Protein AF-A0A0T6ANP6-F1 (afdb_monomer_lite)

Structure (mmCIF, N/CA/C/O backbone):
data_AF-A0A0T6ANP6-F1
#
_entry.id   AF-A0A0T6ANP6-F1
#
loop_
_atom_site.group_PDB
_atom_site.id
_atom_site.type_symbol
_atom_site.label_atom_id
_atom_site.label_alt_id
_atom_site.label_comp_id
_atom_site.label_asym_id
_atom_site.label_entity_id
_atom_site.label_seq_id
_atom_site.pdbx_PDB_ins_code
_atom_site.Cartn_x
_atom_site.Cartn_y
_atom_site.Cartn_z
_atom_site.occupancy
_atom_site.B_iso_or_equiv
_atom_site.auth_seq_id
_atom_site.auth_comp_id
_atom_site.auth_asym_id
_atom_site.auth_atom_id
_atom_site.pdbx_PDB_model_num
ATOM 1 N N . MET A 1 1 ? -26.547 -42.041 -16.581 1.00 29.56 1 MET A N 1
ATOM 2 C CA . MET A 1 1 ? -25.703 -41.992 -17.795 1.00 29.56 1 MET A CA 1
ATOM 3 C C . MET A 1 1 ? -25.821 -40.571 -18.333 1.00 29.56 1 MET A C 1
ATOM 5 O O . MET A 1 1 ? -26.946 -40.155 -18.553 1.00 29.56 1 MET A O 1
ATOM 9 N N . ALA A 1 2 ? -24.794 -39.738 -18.109 1.00 34.09 2 ALA A N 1
ATOM 10 C CA . ALA A 1 2 ? -23.812 -39.295 -19.125 1.00 34.09 2 ALA A CA 1
ATOM 11 C C . ALA A 1 2 ? -24.443 -38.249 -20.078 1.00 34.09 2 ALA A C 1
ATOM 13 O O . ALA A 1 2 ? -25.467 -38.549 -20.668 1.00 34.09 2 ALA A O 1
ATOM 14 N N . ASN A 1 3 ? -23.974 -37.015 -20.286 1.00 30.14 3 ASN A N 1
ATOM 15 C CA . ASN A 1 3 ? -22.682 -36.353 -20.096 1.00 30.14 3 ASN A CA 1
ATOM 16 C C . ASN A 1 3 ? -22.917 -34.831 -20.027 1.00 30.14 3 ASN A C 1
ATOM 18 O O . ASN A 1 3 ? -23.599 -34.306 -20.899 1.00 30.14 3 ASN A O 1
ATOM 22 N N . LEU A 1 4 ? -22.287 -34.124 -19.089 1.00 29.38 4 LEU A N 1
ATOM 23 C CA . LEU A 1 4 ? -21.981 -32.691 -19.206 1.00 29.38 4 LEU A CA 1
ATOM 24 C C . LEU A 1 4 ? -20.638 -32.485 -18.514 1.00 29.38 4 LEU A C 1
ATOM 26 O O . LEU A 1 4 ? -20.569 -32.146 -17.339 1.00 29.38 4 LEU A O 1
ATOM 30 N N . ASN A 1 5 ? -19.568 -32.818 -19.227 1.00 31.27 5 ASN A N 1
ATOM 31 C CA . ASN A 1 5 ? -18.219 -32.562 -18.764 1.00 31.27 5 ASN A CA 1
ATOM 32 C C . ASN A 1 5 ? -17.390 -32.037 -19.936 1.00 31.27 5 ASN A C 1
ATOM 34 O O . ASN A 1 5 ? -17.259 -32.716 -20.952 1.00 31.27 5 ASN A O 1
ATOM 38 N N . ILE A 1 6 ? -16.783 -30.872 -19.686 1.00 37.75 6 ILE A N 1
ATOM 39 C CA . ILE A 1 6 ? -15.563 -30.347 -20.309 1.00 37.75 6 ILE A CA 1
ATOM 40 C C . ILE A 1 6 ? -15.771 -29.559 -21.616 1.00 37.75 6 ILE A C 1
ATOM 42 O O . ILE A 1 6 ? -15.473 -30.027 -22.708 1.00 37.75 6 ILE A O 1
ATOM 46 N N . GLU A 1 7 ? -16.168 -28.291 -21.467 1.00 31.27 7 GLU A N 1
ATOM 47 C CA . GLU A 1 7 ? -15.953 -27.234 -22.474 1.00 31.27 7 GLU A CA 1
ATOM 48 C C . GLU A 1 7 ? -15.557 -25.895 -21.811 1.00 31.27 7 GLU A C 1
ATOM 50 O O . GLU A 1 7 ? -15.944 -24.821 -22.241 1.00 31.27 7 GLU A O 1
ATOM 55 N N . ILE A 1 8 ? -14.802 -25.932 -20.705 1.00 31.05 8 ILE A N 1
ATOM 56 C CA . ILE A 1 8 ? -14.223 -24.732 -20.060 1.00 31.05 8 ILE A CA 1
ATOM 57 C C . ILE A 1 8 ? -12.834 -25.089 -19.500 1.00 31.05 8 ILE A C 1
ATOM 59 O O . ILE A 1 8 ? -12.548 -24.937 -18.321 1.00 31.05 8 ILE A O 1
ATOM 63 N N . GLN A 1 9 ? -11.969 -25.683 -20.324 1.00 31.14 9 GLN A N 1
ATOM 64 C CA . GLN A 1 9 ? -10.546 -25.877 -19.983 1.00 31.14 9 GLN A CA 1
ATOM 65 C C . GLN A 1 9 ? -9.595 -25.718 -21.184 1.00 31.14 9 GLN A C 1
ATOM 67 O O . GLN A 1 9 ? -8.403 -25.988 -21.066 1.00 31.14 9 GLN A O 1
ATOM 72 N N . ILE A 1 10 ? -10.085 -25.240 -22.337 1.00 32.06 10 ILE A N 1
ATOM 73 C CA . ILE A 1 10 ? -9.265 -25.086 -23.555 1.00 32.06 10 ILE A CA 1
ATOM 74 C C . ILE A 1 10 ? -8.997 -23.607 -23.900 1.00 32.06 10 ILE A C 1
ATOM 76 O O . ILE A 1 10 ? -8.039 -23.310 -24.601 1.00 32.06 10 ILE A O 1
ATOM 80 N N . SER A 1 11 ? -9.723 -22.646 -23.325 1.00 30.72 11 SER A N 1
ATOM 81 C CA . SER A 1 11 ? -9.581 -21.217 -23.659 1.00 30.72 11 SER A CA 1
ATOM 82 C C . SER A 1 11 ? -8.476 -20.473 -22.885 1.00 30.72 11 SER A C 1
ATOM 84 O O . SER A 1 11 ? -7.880 -19.550 -23.432 1.00 30.72 11 SER A O 1
ATOM 86 N N . ALA A 1 12 ? -8.119 -20.892 -21.664 1.00 28.70 12 ALA A N 1
ATOM 87 C CA . ALA A 1 12 ? -7.067 -20.225 -20.875 1.00 28.70 12 ALA A CA 1
ATOM 88 C C . ALA A 1 12 ? -5.634 -20.609 -21.314 1.00 28.70 12 ALA A C 1
ATOM 90 O O . ALA A 1 12 ? -4.719 -19.789 -21.278 1.00 28.70 12 ALA A O 1
ATOM 91 N N . ARG A 1 13 ? -5.432 -21.847 -21.793 1.00 31.45 13 ARG A N 1
ATOM 92 C CA . ARG A 1 13 ? -4.129 -22.325 -22.302 1.00 31.45 13 ARG A CA 1
ATOM 93 C C . ARG A 1 13 ? -3.806 -21.766 -23.693 1.00 31.45 13 ARG A C 1
ATOM 95 O O . ARG A 1 13 ? -2.640 -21.541 -24.020 1.00 31.45 13 ARG A O 1
ATOM 102 N N . ASP A 1 14 ? -4.834 -21.521 -24.501 1.00 34.97 14 ASP A N 1
ATOM 103 C CA . ASP A 1 14 ? -4.684 -21.031 -25.873 1.00 34.97 14 ASP A CA 1
ATOM 104 C C . ASP A 1 14 ? -4.436 -19.510 -25.919 1.00 34.97 14 ASP A C 1
ATOM 106 O O . ASP A 1 14 ? -3.599 -19.034 -26.683 1.00 34.97 14 ASP A O 1
ATOM 110 N N . GLN A 1 15 ? -5.044 -18.740 -25.008 1.00 37.31 15 GLN A N 1
ATOM 111 C CA . GLN A 1 15 ? -4.786 -17.299 -24.879 1.00 37.31 15 GLN A CA 1
ATOM 112 C C . GLN A 1 15 ? -3.383 -17.004 -24.331 1.00 37.31 15 GLN A C 1
ATOM 114 O O . GLN A 1 15 ? -2.683 -16.161 -24.887 1.00 37.31 15 GLN A O 1
ATOM 119 N N . ALA A 1 16 ? -2.912 -17.759 -23.333 1.00 33.25 16 ALA A N 1
ATOM 120 C CA . ALA A 1 16 ? -1.541 -17.634 -22.837 1.00 33.25 16 ALA A CA 1
ATOM 121 C C . ALA A 1 16 ? -0.499 -18.019 -23.902 1.00 33.25 16 ALA A C 1
ATOM 123 O O . ALA A 1 16 ? 0.524 -17.357 -24.024 1.00 33.25 16 ALA A O 1
ATOM 124 N N . SER A 1 17 ? -0.755 -19.051 -24.716 1.00 33.19 17 SER A N 1
ATOM 125 C CA . SER A 1 17 ? 0.174 -19.480 -25.775 1.00 33.19 17 SER A CA 1
ATOM 126 C C . SER A 1 17 ? 0.152 -18.579 -27.019 1.00 33.19 17 SER A C 1
ATOM 128 O O . SER A 1 17 ? 1.189 -18.401 -27.657 1.00 33.19 17 SER A O 1
ATOM 130 N N . SER A 1 18 ? -0.988 -17.960 -27.335 1.00 36.41 18 SER A N 1
ATOM 131 C CA . SER A 1 18 ? -1.127 -16.879 -28.322 1.00 36.41 18 SER A CA 1
ATOM 132 C C . SER A 1 18 ? -0.343 -15.632 -27.901 1.00 36.41 18 SER A C 1
ATOM 134 O O . SER A 1 18 ? 0.463 -15.111 -28.674 1.00 36.41 18 SER A O 1
ATOM 136 N N . VAL A 1 19 ? -0.494 -15.221 -26.640 1.00 37.84 19 VAL A N 1
ATOM 137 C CA . VAL A 1 19 ? 0.250 -14.109 -26.037 1.00 37.84 19 VAL A CA 1
ATOM 138 C C . VAL A 1 19 ? 1.744 -14.439 -25.957 1.00 37.84 19 VAL A C 1
ATOM 140 O O . VAL A 1 19 ? 2.552 -13.633 -26.397 1.00 37.84 19 VAL A O 1
ATOM 143 N N . LEU A 1 20 ? 2.133 -15.652 -25.549 1.00 36.03 20 LEU A N 1
ATOM 144 C CA . LEU A 1 20 ? 3.526 -16.125 -25.558 1.00 36.03 20 LEU A CA 1
ATOM 145 C C . LEU A 1 20 ? 4.131 -16.189 -26.969 1.00 36.03 20 LEU A C 1
ATOM 147 O O . LEU A 1 20 ? 5.290 -15.826 -27.134 1.00 36.03 20 LEU A O 1
ATOM 151 N N . LYS A 1 21 ? 3.381 -16.602 -28.002 1.00 41.69 21 LYS A N 1
ATOM 152 C CA . LYS A 1 21 ? 3.845 -16.574 -29.405 1.00 41.69 21 LYS A CA 1
ATOM 153 C C . LYS A 1 21 ? 3.973 -15.146 -29.938 1.00 41.69 21 LYS A C 1
ATOM 155 O O . LYS A 1 21 ? 4.931 -14.852 -30.650 1.00 41.69 21 LYS A O 1
ATOM 160 N N . GLY A 1 22 ? 3.052 -14.254 -29.569 1.00 44.66 22 GLY A N 1
ATOM 161 C CA . GLY A 1 22 ? 3.135 -12.823 -29.868 1.00 44.66 22 GLY A CA 1
ATOM 162 C C . GLY A 1 22 ? 4.319 -12.151 -29.167 1.00 44.66 22 GLY A C 1
ATOM 163 O O . GLY A 1 22 ? 5.025 -11.350 -29.777 1.00 44.66 22 GLY A O 1
ATOM 164 N N . ILE A 1 23 ? 4.600 -12.549 -27.927 1.00 38.84 23 ILE A N 1
ATOM 165 C CA . ILE A 1 23 ? 5.756 -12.135 -27.127 1.00 38.84 23 ILE A CA 1
ATOM 166 C C . ILE A 1 23 ? 7.051 -12.702 -27.715 1.00 38.84 23 ILE A C 1
ATOM 168 O O . ILE A 1 23 ? 8.003 -11.954 -27.874 1.00 38.84 23 ILE A O 1
ATOM 172 N N . GLN A 1 24 ? 7.098 -13.971 -28.127 1.00 35.94 24 GLN A N 1
ATOM 173 C CA . GLN A 1 24 ? 8.265 -14.583 -28.774 1.00 35.94 24 GLN A CA 1
ATOM 174 C C . GLN A 1 24 ? 8.567 -13.935 -30.135 1.00 35.94 24 GLN A C 1
ATOM 176 O O . GLN A 1 24 ? 9.729 -13.691 -30.459 1.00 35.94 24 GLN A O 1
ATOM 181 N N . GLY A 1 25 ? 7.530 -13.589 -30.906 1.00 44.47 25 GLY A N 1
ATOM 182 C CA . GLY A 1 25 ? 7.659 -12.796 -32.130 1.00 44.47 25 GLY A CA 1
ATOM 183 C C . GLY A 1 25 ? 8.141 -11.367 -31.859 1.00 44.47 25 GLY A C 1
ATOM 184 O O . GLY A 1 25 ? 9.017 -10.870 -32.564 1.00 44.47 25 GLY A O 1
ATOM 185 N N . SER A 1 26 ? 7.643 -10.736 -30.792 1.00 44.28 26 SER A N 1
ATOM 186 C CA . SER A 1 26 ? 8.054 -9.391 -30.363 1.00 44.28 26 SER A CA 1
ATOM 187 C C . SER A 1 26 ? 9.469 -9.367 -29.771 1.00 44.28 26 SER A C 1
ATOM 189 O O . SER A 1 26 ? 10.210 -8.425 -30.014 1.00 44.28 26 SER A O 1
ATOM 191 N N . LEU A 1 27 ? 9.904 -10.422 -29.078 1.00 39.44 27 LEU A N 1
ATOM 192 C CA . LEU A 1 27 ? 11.267 -10.616 -28.568 1.00 39.44 27 LEU A CA 1
ATOM 193 C C . LEU A 1 27 ? 12.256 -10.933 -29.685 1.00 39.44 27 LEU A C 1
ATOM 195 O O . LEU A 1 27 ? 13.374 -10.431 -29.669 1.00 39.44 27 LEU A O 1
ATOM 199 N N . GLY A 1 28 ? 11.844 -11.713 -30.688 1.00 43.38 28 GLY A N 1
ATOM 200 C CA . GLY A 1 28 ? 12.611 -11.892 -31.920 1.00 43.38 28 GLY A CA 1
ATOM 201 C C . GLY A 1 28 ? 12.791 -10.568 -32.668 1.00 43.38 28 GLY A C 1
ATOM 202 O O . GLY A 1 28 ? 13.884 -10.275 -33.153 1.00 43.38 28 GLY A O 1
ATOM 203 N N . ALA A 1 29 ? 11.753 -9.727 -32.684 1.00 46.22 29 ALA A N 1
ATOM 204 C CA . ALA A 1 29 ? 11.812 -8.387 -33.254 1.00 46.22 29 ALA A CA 1
ATOM 205 C C . ALA A 1 29 ? 12.675 -7.425 -32.417 1.00 46.22 29 ALA A C 1
ATOM 207 O O . ALA A 1 29 ? 13.467 -6.696 -32.999 1.00 46.22 29 ALA A O 1
ATOM 208 N N . ILE A 1 30 ? 12.610 -7.459 -31.080 1.00 38.84 30 ILE A N 1
ATOM 209 C CA . ILE A 1 30 ? 13.442 -6.641 -30.176 1.00 38.84 30 ILE A CA 1
ATOM 210 C C . ILE A 1 30 ? 14.905 -7.097 -30.199 1.00 38.84 30 ILE A C 1
ATOM 212 O O . ILE A 1 30 ? 15.795 -6.259 -30.258 1.00 38.84 30 ILE A O 1
ATOM 216 N N . GLY A 1 31 ? 15.186 -8.401 -30.219 1.00 38.56 31 GLY A N 1
ATOM 217 C CA . GLY A 1 31 ? 16.542 -8.942 -30.354 1.00 38.56 31 GLY A CA 1
ATOM 218 C C . GLY A 1 31 ? 17.149 -8.660 -31.732 1.00 38.56 31 GLY A C 1
ATOM 219 O O . GLY A 1 31 ? 18.331 -8.330 -31.836 1.00 38.56 31 GLY A O 1
ATOM 220 N N . GLY A 1 32 ? 16.332 -8.710 -32.789 1.00 44.09 32 GLY A N 1
ATOM 221 C CA . GLY A 1 32 ? 16.704 -8.261 -34.132 1.00 44.09 32 GLY A CA 1
ATOM 222 C C . GLY A 1 32 ? 16.905 -6.744 -34.220 1.00 44.09 32 GLY A C 1
ATOM 223 O O . GLY A 1 32 ? 17.828 -6.290 -34.890 1.00 44.09 32 GLY A O 1
ATOM 224 N N . PHE A 1 33 ? 16.106 -5.963 -33.490 1.00 38.03 33 PHE A N 1
ATOM 225 C CA . PHE A 1 33 ? 16.189 -4.504 -33.429 1.00 38.03 33 PHE A CA 1
ATOM 226 C C . PHE A 1 33 ? 17.362 -4.022 -32.572 1.00 38.03 33 PHE A C 1
ATOM 228 O O . PHE A 1 33 ? 18.049 -3.104 -32.981 1.00 38.03 33 PHE A O 1
ATOM 235 N N . ALA A 1 34 ? 17.670 -4.660 -31.442 1.00 36.00 34 ALA A N 1
ATOM 236 C CA . ALA A 1 34 ? 18.842 -4.357 -30.623 1.00 36.00 34 ALA A CA 1
ATOM 237 C C . ALA A 1 34 ? 20.138 -4.678 -31.381 1.00 36.00 34 ALA A C 1
ATOM 239 O O . ALA A 1 34 ? 21.051 -3.857 -31.406 1.00 36.00 34 ALA A O 1
ATOM 240 N N . ARG A 1 35 ? 20.192 -5.819 -32.087 1.00 42.94 35 ARG A N 1
ATOM 241 C CA . ARG A 1 35 ? 21.313 -6.153 -32.985 1.00 42.94 35 ARG A CA 1
ATOM 242 C C . ARG A 1 35 ? 21.390 -5.218 -34.200 1.00 42.94 35 ARG A C 1
ATOM 244 O O . ARG A 1 35 ? 22.488 -4.859 -34.607 1.00 42.94 35 ARG A O 1
ATOM 251 N N . GLY A 1 36 ? 20.252 -4.792 -34.752 1.00 36.38 36 GLY A N 1
ATOM 252 C CA . GLY A 1 36 ? 20.178 -3.852 -35.876 1.00 36.38 36 GLY A CA 1
ATOM 253 C C . GLY A 1 36 ? 20.499 -2.397 -35.504 1.00 36.38 36 GLY A C 1
ATOM 254 O O . GLY A 1 36 ? 21.166 -1.708 -36.267 1.00 36.38 36 GLY A O 1
ATOM 255 N N . ALA A 1 37 ? 20.094 -1.938 -34.320 1.00 33.53 37 ALA A N 1
ATOM 256 C CA . ALA A 1 37 ? 20.337 -0.593 -33.796 1.00 33.53 37 ALA A CA 1
ATOM 257 C C . ALA A 1 37 ? 21.773 -0.427 -33.273 1.00 33.53 37 ALA A C 1
ATOM 259 O O . ALA A 1 37 ? 22.372 0.628 -33.479 1.00 33.53 37 ALA A O 1
ATOM 260 N N . LEU A 1 38 ? 22.365 -1.480 -32.688 1.00 33.91 38 LEU A N 1
ATOM 261 C CA . LEU A 1 38 ? 23.803 -1.529 -32.388 1.00 33.91 38 LEU A CA 1
ATOM 262 C C . LEU A 1 38 ? 24.665 -1.513 -33.661 1.00 33.91 38 LEU A C 1
ATOM 264 O O . LEU A 1 38 ? 25.775 -0.993 -33.626 1.00 33.91 38 LEU A O 1
ATOM 268 N N . ALA A 1 39 ? 24.159 -2.040 -34.781 1.00 37.38 39 ALA A N 1
ATOM 269 C CA . ALA A 1 39 ? 24.875 -2.064 -36.057 1.00 37.38 39 ALA A CA 1
ATOM 270 C C . ALA A 1 39 ? 24.681 -0.801 -36.925 1.00 37.38 39 ALA A C 1
ATOM 272 O O . ALA A 1 39 ? 25.496 -0.562 -37.812 1.00 37.38 39 ALA A O 1
ATOM 273 N N . LEU A 1 40 ? 23.628 0.001 -36.703 1.00 34.28 40 LEU A N 1
ATOM 274 C CA . LEU A 1 40 ? 23.258 1.125 -37.587 1.00 34.28 40 LEU A CA 1
ATOM 275 C C . LEU A 1 40 ? 23.167 2.503 -36.905 1.00 34.28 40 LEU A C 1
ATOM 277 O O . LEU A 1 40 ? 22.877 3.492 -37.576 1.00 34.28 40 LEU A O 1
ATOM 281 N N . GLY A 1 41 ? 23.463 2.611 -35.607 1.00 34.81 41 GLY A N 1
ATOM 282 C CA . GLY A 1 41 ? 23.379 3.876 -34.872 1.00 34.81 41 GLY A CA 1
ATOM 283 C C . GLY A 1 41 ? 21.933 4.281 -34.546 1.00 34.81 41 GLY A C 1
ATOM 284 O O . GLY A 1 41 ? 20.989 3.958 -35.261 1.00 34.81 41 GLY A O 1
ATOM 285 N N . PHE A 1 42 ? 21.759 4.998 -33.431 1.00 34.41 42 PHE A N 1
ATOM 286 C CA . PHE A 1 42 ? 20.501 5.276 -32.707 1.00 34.41 42 PHE A CA 1
ATOM 287 C C . PHE A 1 42 ? 19.360 6.019 -33.464 1.00 34.41 42 PHE A C 1
ATOM 289 O O . PHE A 1 42 ? 18.434 6.520 -32.833 1.00 34.41 42 PHE A O 1
ATOM 296 N N . GLY A 1 43 ? 19.379 6.128 -34.795 1.00 33.94 43 GLY A N 1
ATOM 297 C CA . GLY A 1 43 ? 18.520 7.057 -35.547 1.00 33.94 43 GLY A CA 1
ATOM 298 C C . GLY A 1 43 ? 17.162 6.545 -36.048 1.00 33.94 43 GLY A C 1
ATOM 299 O O . GLY A 1 43 ? 16.369 7.360 -36.511 1.00 33.94 43 GLY A O 1
ATOM 300 N N . ALA A 1 44 ? 16.861 5.243 -36.002 1.00 37.12 44 ALA A N 1
ATOM 301 C CA . ALA A 1 44 ? 15.692 4.687 -36.701 1.00 37.12 44 ALA A CA 1
ATOM 302 C C . ALA A 1 44 ? 14.776 3.838 -35.800 1.00 37.12 44 ALA A C 1
ATOM 304 O O . ALA A 1 44 ? 14.666 2.626 -35.968 1.00 37.12 44 ALA A O 1
ATOM 305 N N . ALA A 1 45 ? 14.076 4.477 -34.861 1.00 39.19 45 ALA A N 1
ATOM 306 C CA . ALA A 1 45 ? 12.918 3.878 -34.192 1.00 39.19 45 ALA A CA 1
ATOM 307 C C . ALA A 1 45 ? 11.627 4.324 -34.903 1.00 39.19 45 ALA A C 1
ATOM 309 O O . ALA A 1 45 ? 11.277 5.502 -34.899 1.00 39.19 45 ALA A O 1
ATOM 310 N N . THR A 1 46 ? 10.927 3.394 -35.556 1.00 37.94 46 THR A N 1
ATOM 311 C CA . THR A 1 46 ? 9.628 3.646 -36.204 1.00 37.94 46 THR A CA 1
ATOM 312 C C . THR A 1 46 ? 8.490 3.650 -35.172 1.00 37.94 46 THR A C 1
ATOM 314 O O . THR A 1 46 ? 8.545 2.947 -34.164 1.00 37.94 46 THR A O 1
ATOM 317 N N . ALA A 1 47 ? 7.427 4.424 -35.426 1.00 36.22 47 ALA A N 1
ATOM 318 C CA . ALA A 1 47 ? 6.320 4.683 -34.490 1.00 36.22 47 ALA A CA 1
ATOM 319 C C . ALA A 1 47 ? 5.606 3.425 -33.936 1.00 36.22 47 ALA A C 1
ATOM 321 O O . ALA A 1 47 ? 5.060 3.464 -32.835 1.00 36.22 47 ALA A O 1
ATOM 322 N N . ALA A 1 48 ? 5.650 2.294 -34.650 1.00 29.72 48 ALA A N 1
ATOM 323 C CA . ALA A 1 48 ? 5.077 1.020 -34.201 1.00 29.72 48 ALA A CA 1
ATOM 324 C C . ALA A 1 48 ? 5.879 0.352 -33.061 1.00 29.72 48 ALA A C 1
ATOM 326 O O . ALA A 1 48 ? 5.294 -0.331 -32.223 1.00 29.72 48 ALA A O 1
ATOM 327 N N . ALA A 1 49 ? 7.194 0.592 -32.975 1.00 35.97 49 ALA A N 1
ATOM 328 C CA . ALA A 1 49 ? 8.023 0.125 -31.860 1.00 35.97 49 ALA A CA 1
ATOM 329 C C . ALA A 1 49 ? 7.756 0.921 -30.566 1.00 35.97 49 ALA A C 1
ATOM 331 O O . ALA A 1 49 ? 7.886 0.381 -29.469 1.00 35.97 49 ALA A O 1
ATOM 332 N N . GLY A 1 50 ? 7.318 2.181 -30.687 1.00 36.25 50 GLY A N 1
ATOM 333 C CA . GLY A 1 50 ? 6.982 3.032 -29.543 1.00 36.25 50 GLY A CA 1
ATOM 334 C C . GLY A 1 50 ? 5.757 2.540 -28.767 1.00 36.25 50 GLY A C 1
ATOM 335 O O . GLY A 1 50 ? 5.805 2.458 -27.545 1.00 36.25 50 GLY A O 1
ATOM 336 N N . ALA A 1 51 ? 4.680 2.148 -29.457 1.00 34.62 51 ALA A N 1
ATOM 337 C CA . ALA A 1 51 ? 3.439 1.710 -28.807 1.00 34.62 51 ALA A CA 1
ATOM 338 C C . ALA A 1 51 ? 3.577 0.351 -28.089 1.00 34.62 51 ALA A C 1
ATOM 340 O O . ALA A 1 51 ? 3.087 0.193 -26.972 1.00 34.62 51 ALA A O 1
ATOM 341 N N . LEU A 1 52 ? 4.293 -0.607 -28.694 1.00 41.22 52 LEU A N 1
ATOM 342 C CA . LEU A 1 52 ? 4.591 -1.899 -28.063 1.00 41.22 52 LEU A CA 1
ATOM 343 C C . LEU A 1 52 ? 5.572 -1.744 -26.889 1.00 41.22 52 LEU A C 1
ATOM 345 O O . LEU A 1 52 ? 5.381 -2.373 -25.853 1.00 41.22 52 LEU A O 1
ATOM 349 N N . GLY A 1 53 ? 6.575 -0.865 -27.007 1.00 51.09 53 GLY A N 1
ATOM 350 C CA . GLY A 1 53 ? 7.506 -0.564 -25.916 1.00 51.09 53 GLY A CA 1
ATOM 351 C C . GLY A 1 53 ? 6.838 0.095 -24.704 1.00 51.09 53 GLY A C 1
ATOM 352 O O . GLY A 1 53 ? 7.169 -0.246 -23.572 1.00 51.09 53 GLY A O 1
ATOM 353 N N . VAL A 1 54 ? 5.860 0.984 -24.919 1.00 52.38 54 VAL A N 1
ATOM 354 C CA . VAL A 1 54 ? 5.113 1.639 -23.829 1.00 52.38 54 VAL A CA 1
ATOM 355 C C . VAL A 1 54 ? 4.216 0.645 -23.085 1.00 52.38 54 VAL A C 1
ATOM 357 O O . VAL A 1 54 ? 4.253 0.610 -21.859 1.00 52.38 54 VAL A O 1
ATOM 360 N N . GLY A 1 55 ? 3.457 -0.200 -23.794 1.00 55.44 55 GLY A N 1
ATOM 361 C CA . GLY A 1 55 ? 2.583 -1.195 -23.157 1.00 55.44 55 GLY A CA 1
ATOM 362 C C . GLY A 1 55 ? 3.351 -2.268 -22.374 1.00 55.44 55 GLY A C 1
ATOM 363 O O . GLY A 1 55 ? 2.977 -2.606 -21.250 1.00 55.44 55 GLY A O 1
ATOM 364 N N . LEU A 1 56 ? 4.466 -2.759 -22.930 1.00 66.75 56 LEU A N 1
ATOM 365 C CA . LEU A 1 56 ? 5.356 -3.698 -22.238 1.00 66.75 56 LEU A CA 1
ATOM 366 C C . LEU A 1 56 ? 6.073 -3.035 -21.056 1.00 66.75 56 LEU A C 1
ATOM 368 O O . LEU A 1 56 ? 6.220 -3.660 -20.011 1.00 66.75 56 LEU A O 1
ATOM 372 N N . GLY A 1 57 ? 6.481 -1.770 -21.198 1.00 67.56 57 GLY A N 1
ATOM 373 C CA . GLY A 1 57 ? 7.102 -0.998 -20.124 1.00 67.56 57 GLY A CA 1
ATOM 374 C C . GLY A 1 57 ? 6.168 -0.778 -18.934 1.00 67.56 57 GLY A C 1
ATOM 375 O O . GLY A 1 57 ? 6.600 -0.961 -17.801 1.00 67.56 57 GLY A O 1
ATOM 376 N N . ILE A 1 58 ? 4.892 -0.457 -19.184 1.00 72.50 58 ILE A N 1
ATOM 377 C CA . ILE A 1 58 ? 3.862 -0.373 -18.134 1.00 72.50 58 ILE A CA 1
ATOM 378 C C . ILE A 1 58 ? 3.687 -1.741 -17.474 1.00 72.50 58 ILE A C 1
ATOM 380 O O . ILE A 1 58 ? 3.828 -1.844 -16.268 1.00 72.50 58 ILE A O 1
ATOM 384 N N . SER A 1 59 ? 3.496 -2.804 -18.258 1.00 71.94 59 SER A N 1
ATOM 385 C CA . SER A 1 59 ? 3.295 -4.160 -17.722 1.00 71.94 59 SER A CA 1
ATOM 386 C C . SER A 1 59 ? 4.450 -4.608 -16.815 1.00 71.94 59 SER A C 1
ATOM 388 O O . SER A 1 59 ? 4.227 -5.067 -15.700 1.00 71.94 59 SER A O 1
ATOM 390 N N . ILE A 1 60 ? 5.701 -4.441 -17.265 1.00 76.69 60 ILE A N 1
ATOM 391 C CA . ILE A 1 60 ? 6.895 -4.774 -16.472 1.00 76.69 60 ILE A CA 1
ATOM 392 C C . ILE A 1 60 ? 6.967 -3.915 -15.208 1.00 76.69 60 ILE A C 1
ATOM 394 O O . ILE A 1 60 ? 7.344 -4.426 -14.160 1.00 76.69 60 ILE A O 1
ATOM 398 N N . ARG A 1 61 ? 6.612 -2.628 -15.292 1.00 81.44 61 ARG A N 1
ATOM 399 C CA . ARG A 1 61 ? 6.581 -1.738 -14.133 1.00 81.44 61 ARG A CA 1
ATOM 400 C C . ARG A 1 61 ? 5.566 -2.197 -13.091 1.00 81.44 61 ARG A C 1
ATOM 402 O O . ARG A 1 61 ? 5.972 -2.375 -11.951 1.00 81.44 61 ARG A O 1
ATOM 409 N N . GLU A 1 62 ? 4.313 -2.422 -13.478 1.00 84.88 62 GLU A N 1
ATOM 410 C CA . GLU A 1 62 ? 3.275 -2.885 -12.545 1.00 84.88 62 GLU A CA 1
ATOM 411 C C . GLU A 1 62 ? 3.685 -4.221 -11.904 1.00 84.88 62 GLU A C 1
ATOM 413 O O . GLU A 1 62 ? 3.639 -4.371 -10.691 1.00 84.88 62 GLU A O 1
ATOM 418 N N . ALA A 1 63 ? 4.236 -5.155 -12.688 1.00 81.00 63 ALA A N 1
ATOM 419 C CA . ALA A 1 63 ? 4.733 -6.423 -12.155 1.00 81.00 63 ALA A CA 1
ATOM 420 C C . ALA A 1 63 ? 5.915 -6.271 -11.180 1.00 81.00 63 ALA A C 1
ATOM 422 O O . ALA A 1 63 ? 6.041 -7.052 -10.238 1.00 81.00 63 ALA A O 1
ATOM 423 N N . MET A 1 64 ? 6.800 -5.289 -11.391 1.00 84.62 64 MET A N 1
ATOM 424 C CA . MET A 1 64 ? 7.854 -4.970 -10.421 1.00 84.62 64 MET A CA 1
ATOM 425 C C . MET A 1 64 ? 7.267 -4.362 -9.141 1.00 84.62 64 MET A C 1
ATOM 427 O O . MET A 1 64 ? 7.660 -4.787 -8.058 1.00 84.62 64 MET A O 1
ATOM 431 N N . GLU A 1 65 ? 6.322 -3.421 -9.252 1.00 89.06 65 GLU A N 1
ATOM 432 C CA . GLU A 1 65 ? 5.642 -2.814 -8.096 1.00 89.06 65 GLU A CA 1
ATOM 433 C C . GLU A 1 65 ? 4.918 -3.892 -7.263 1.00 89.06 65 GLU A C 1
ATOM 435 O O . GLU A 1 65 ? 5.135 -3.983 -6.051 1.00 89.06 65 GLU A O 1
ATOM 440 N N . ALA A 1 66 ? 4.177 -4.801 -7.906 1.00 89.50 66 ALA A N 1
ATOM 441 C CA . ALA A 1 66 ? 3.552 -5.942 -7.241 1.00 89.50 66 ALA A CA 1
ATOM 442 C C . ALA A 1 66 ? 4.585 -6.863 -6.565 1.00 89.50 66 ALA A C 1
ATOM 444 O O . ALA A 1 66 ? 4.428 -7.213 -5.393 1.00 89.50 66 ALA A O 1
ATOM 445 N N . GLN A 1 67 ? 5.692 -7.213 -7.236 1.00 90.31 67 GLN A N 1
ATOM 446 C CA . GLN A 1 67 ? 6.759 -8.019 -6.622 1.00 90.31 67 GLN A CA 1
ATOM 447 C C . GLN A 1 67 ? 7.360 -7.365 -5.372 1.00 90.31 67 GLN A C 1
ATOM 449 O O . GLN A 1 67 ? 7.622 -8.065 -4.390 1.00 90.31 67 GLN A O 1
ATOM 454 N N . GLU A 1 68 ? 7.570 -6.048 -5.381 1.00 93.19 68 GLU A N 1
ATOM 455 C CA . GLU A 1 68 ? 8.076 -5.310 -4.222 1.00 93.19 68 GLU A CA 1
ATOM 456 C C . GLU A 1 68 ? 7.095 -5.365 -3.041 1.00 93.19 68 GLU A C 1
ATOM 458 O O . GLU A 1 68 ? 7.498 -5.677 -1.914 1.00 93.19 68 GLU A O 1
ATOM 463 N N . VAL A 1 69 ? 5.801 -5.126 -3.286 1.00 95.56 69 VAL A N 1
ATOM 464 C CA . VAL A 1 69 ? 4.771 -5.151 -2.234 1.00 95.56 69 VAL A CA 1
ATOM 465 C C . VAL A 1 69 ? 4.569 -6.567 -1.678 1.00 95.56 69 VAL A C 1
ATOM 467 O O . VAL A 1 69 ? 4.484 -6.735 -0.458 1.00 95.56 69 VAL A O 1
ATOM 470 N N . GLN A 1 70 ? 4.587 -7.600 -2.526 1.00 95.56 70 GLN A N 1
ATOM 471 C CA . GLN A 1 70 ? 4.505 -9.004 -2.097 1.00 95.56 70 GLN A CA 1
ATOM 472 C C . GLN A 1 70 ? 5.741 -9.440 -1.299 1.00 95.56 70 GLN A C 1
ATOM 474 O O . GLN A 1 70 ? 5.627 -10.136 -0.285 1.00 95.56 70 GLN A O 1
ATOM 479 N N . ALA A 1 71 ? 6.938 -9.012 -1.711 1.00 96.81 71 ALA A N 1
ATOM 480 C CA . ALA A 1 71 ? 8.161 -9.277 -0.958 1.00 96.81 71 ALA A CA 1
ATOM 481 C C . ALA A 1 71 ? 8.102 -8.638 0.437 1.00 96.81 71 ALA A C 1
ATOM 483 O O . ALA A 1 71 ? 8.502 -9.261 1.428 1.00 96.81 71 ALA A O 1
ATOM 484 N N . GLN A 1 72 ? 7.555 -7.423 0.532 1.00 96.81 72 GLN A N 1
ATOM 485 C CA . GLN A 1 72 ? 7.345 -6.755 1.809 1.00 96.81 72 GLN A CA 1
ATOM 486 C C . GLN A 1 72 ? 6.303 -7.481 2.672 1.00 96.81 72 GLN A C 1
ATOM 488 O O . GLN A 1 72 ? 6.554 -7.657 3.864 1.00 96.81 72 GLN A O 1
ATOM 493 N N . LEU A 1 73 ? 5.201 -7.967 2.092 1.00 97.62 73 LEU A N 1
ATOM 494 C CA . LEU A 1 73 ? 4.195 -8.773 2.796 1.00 97.62 73 LEU A CA 1
ATOM 495 C C . LEU A 1 73 ? 4.816 -10.033 3.395 1.00 97.62 73 LEU A C 1
ATOM 497 O O . LEU A 1 73 ? 4.728 -10.267 4.602 1.00 97.62 73 LEU A O 1
ATOM 501 N N . ALA A 1 74 ? 5.529 -10.809 2.577 1.00 97.25 74 ALA A N 1
ATOM 502 C CA . ALA A 1 74 ? 6.231 -12.005 3.031 1.00 97.25 74 ALA A CA 1
ATOM 503 C C . ALA A 1 74 ? 7.241 -11.682 4.145 1.00 97.25 74 ALA A C 1
ATOM 505 O O . ALA A 1 74 ? 7.367 -12.424 5.124 1.00 97.25 74 ALA A O 1
ATOM 506 N N . ASN A 1 75 ? 7.949 -10.556 4.028 1.00 98.00 75 ASN A N 1
ATOM 507 C CA . ASN A 1 75 ? 8.895 -10.112 5.040 1.00 98.00 75 ASN A CA 1
ATOM 508 C C . ASN A 1 75 ? 8.212 -9.710 6.356 1.00 98.00 75 ASN A C 1
ATOM 510 O O . ASN A 1 75 ? 8.719 -10.080 7.414 1.00 98.00 75 ASN A O 1
ATOM 514 N N . VAL A 1 76 ? 7.088 -8.990 6.315 1.00 97.50 76 VAL A N 1
ATOM 515 C CA . VAL A 1 76 ? 6.330 -8.585 7.510 1.00 97.50 76 VAL A CA 1
ATOM 516 C C . VAL A 1 76 ? 5.715 -9.796 8.201 1.00 97.50 76 VAL A C 1
ATOM 518 O O . VAL A 1 76 ? 5.886 -9.955 9.407 1.00 97.50 76 VAL A O 1
ATOM 521 N N . LEU A 1 77 ? 5.083 -10.706 7.458 1.00 97.25 77 LEU A N 1
ATOM 522 C CA . LEU A 1 77 ? 4.532 -11.940 8.024 1.00 97.25 77 LEU A CA 1
ATOM 523 C C . LEU A 1 77 ? 5.623 -12.783 8.698 1.00 97.25 77 LEU A C 1
ATOM 525 O O . LEU A 1 77 ? 5.434 -13.300 9.798 1.00 97.25 77 LEU A O 1
ATOM 529 N N . ARG A 1 78 ? 6.805 -12.867 8.079 1.00 97.56 78 ARG A N 1
ATOM 530 C CA . ARG A 1 78 ? 7.956 -13.572 8.651 1.00 97.56 78 ARG A CA 1
ATOM 531 C C . ARG A 1 78 ? 8.531 -12.863 9.879 1.00 97.56 78 ARG A C 1
ATOM 533 O O . ARG A 1 78 ? 8.838 -13.530 10.862 1.00 97.56 78 ARG A O 1
ATOM 540 N N . SER A 1 79 ? 8.722 -11.545 9.830 1.00 97.56 79 SER A N 1
ATOM 541 C CA . SER A 1 79 ? 9.377 -10.781 10.904 1.00 97.56 79 SER A CA 1
ATOM 542 C C . SER A 1 79 ? 8.502 -10.633 12.149 1.00 97.56 79 SER A C 1
ATOM 544 O O . SER A 1 79 ? 9.022 -10.635 13.261 1.00 97.56 79 SER A O 1
ATOM 546 N N . THR A 1 80 ? 7.182 -10.581 11.970 1.00 97.00 80 THR A N 1
ATOM 547 C CA . THR A 1 80 ? 6.181 -10.557 13.052 1.00 97.00 80 THR A CA 1
ATOM 548 C C . THR A 1 80 ? 5.851 -11.952 13.587 1.00 97.00 80 THR A C 1
ATOM 550 O O . THR A 1 80 ? 5.101 -12.089 14.552 1.00 97.00 80 THR A O 1
ATOM 553 N N . GLY A 1 81 ? 6.383 -13.004 12.954 1.00 95.38 81 GLY A N 1
ATOM 554 C CA . GLY A 1 81 ? 6.087 -14.394 13.292 1.00 95.38 81 GLY A CA 1
ATOM 555 C C . GLY A 1 81 ? 4.648 -14.817 12.980 1.00 95.38 81 GLY A C 1
ATOM 556 O O . GLY A 1 81 ? 4.189 -15.815 13.529 1.00 95.38 81 GLY A O 1
ATOM 557 N N . GLY A 1 82 ? 3.923 -14.065 12.144 1.00 93.75 82 GLY A N 1
ATOM 558 C CA . GLY A 1 82 ? 2.532 -14.358 11.788 1.00 93.75 82 GLY A CA 1
ATOM 559 C C . GLY A 1 82 ? 1.547 -14.221 12.952 1.00 93.75 82 GLY A C 1
ATOM 560 O O . GLY A 1 82 ? 0.460 -14.791 12.901 1.00 93.75 82 GLY A O 1
ATOM 561 N N . VAL A 1 83 ? 1.911 -13.477 14.002 1.00 95.50 83 VAL A N 1
ATOM 562 C CA . VAL A 1 83 ? 1.122 -13.336 15.240 1.00 95.50 83 VAL A CA 1
ATOM 563 C C . VAL A 1 83 ? -0.280 -12.760 15.013 1.00 95.50 83 VAL A C 1
ATOM 565 O O . VAL A 1 83 ? -1.210 -13.121 15.728 1.00 95.50 83 VAL A O 1
ATOM 568 N N . ALA A 1 84 ? -0.455 -11.941 13.971 1.00 94.50 84 ALA A N 1
ATOM 569 C CA . ALA A 1 84 ? -1.757 -11.420 13.565 1.00 94.50 84 ALA A CA 1
ATOM 570 C C . ALA A 1 84 ? -2.732 -12.530 13.122 1.00 94.50 84 ALA A C 1
ATOM 572 O O . ALA A 1 84 ? -3.942 -12.328 13.133 1.00 94.50 84 ALA A O 1
ATOM 573 N N . GLY A 1 85 ? -2.241 -13.708 12.721 1.00 96.31 85 GLY A N 1
ATOM 574 C CA . GLY A 1 85 ? -3.076 -14.788 12.186 1.00 96.31 85 GLY A CA 1
ATOM 575 C C . GLY A 1 85 ? -3.659 -14.496 10.798 1.00 96.31 85 GLY A C 1
ATOM 576 O O . GLY A 1 85 ? -4.597 -15.174 10.385 1.00 96.31 85 GLY A O 1
ATOM 577 N N . VAL A 1 86 ? -3.120 -13.491 10.102 1.00 97.31 86 VAL A N 1
ATOM 578 C CA . VAL A 1 86 ? -3.443 -13.126 8.716 1.00 97.31 86 VAL A CA 1
ATOM 579 C C . VAL A 1 86 ? -2.414 -13.776 7.792 1.00 97.31 86 VAL A C 1
ATOM 581 O O . VAL A 1 86 ? -1.213 -13.710 8.058 1.00 97.31 86 VAL A O 1
ATOM 584 N N . THR A 1 87 ? -2.870 -14.425 6.722 1.00 97.56 87 THR A N 1
ATOM 585 C CA . THR A 1 87 ? -1.993 -15.010 5.696 1.00 97.56 87 THR A CA 1
ATOM 586 C C . THR A 1 87 ? -1.793 -14.047 4.528 1.00 97.56 87 THR A C 1
ATOM 588 O O . THR A 1 87 ? -2.541 -13.083 4.373 1.00 97.56 87 THR A O 1
ATOM 591 N N . ALA A 1 88 ? -0.806 -14.330 3.673 1.00 97.12 88 ALA A N 1
ATOM 592 C CA . ALA A 1 88 ? -0.626 -13.574 2.437 1.00 97.12 88 ALA A CA 1
ATOM 593 C C . ALA A 1 88 ? -1.883 -13.631 1.552 1.00 97.12 88 ALA A C 1
ATOM 595 O O . ALA A 1 88 ? -2.285 -12.612 1.004 1.00 97.12 88 ALA A O 1
ATOM 596 N N . ASP A 1 89 ? -2.539 -14.791 1.468 1.00 97.69 89 ASP A N 1
ATOM 597 C CA . ASP A 1 89 ? -3.774 -14.950 0.693 1.00 97.69 89 ASP A CA 1
ATOM 598 C C . ASP A 1 89 ? -4.912 -14.096 1.264 1.00 97.69 89 ASP A C 1
ATOM 600 O O . ASP A 1 89 ? -5.584 -13.405 0.511 1.00 97.69 89 ASP A O 1
ATOM 604 N N . MET A 1 90 ? -5.080 -14.065 2.593 1.00 97.88 90 MET A N 1
ATOM 605 C CA . MET A 1 90 ? -6.108 -13.235 3.235 1.00 97.88 90 MET A CA 1
ATOM 606 C C . MET A 1 90 ? -5.900 -11.739 2.974 1.00 97.88 90 MET A C 1
ATOM 608 O O . MET A 1 90 ? -6.873 -11.030 2.738 1.00 97.88 90 MET A O 1
ATOM 612 N N . ALA A 1 91 ? -4.651 -11.266 3.024 1.00 98.00 91 ALA A N 1
ATOM 613 C CA . ALA A 1 91 ? -4.306 -9.880 2.706 1.00 98.00 91 ALA A CA 1
ATOM 614 C C . ALA A 1 91 ? -4.608 -9.567 1.227 1.00 98.00 91 ALA A C 1
ATOM 616 O O . ALA A 1 91 ? -5.362 -8.656 0.908 1.00 98.00 91 ALA A O 1
ATOM 617 N N . ASN A 1 92 ? -4.141 -10.419 0.310 1.00 97.44 92 ASN A N 1
ATOM 618 C CA . ASN A 1 92 ? -4.399 -10.256 -1.121 1.00 97.44 92 ASN A CA 1
ATOM 619 C C . ASN A 1 92 ? -5.894 -10.292 -1.480 1.00 97.44 92 ASN A C 1
ATOM 621 O O . ASN A 1 92 ? -6.351 -9.487 -2.289 1.00 97.44 92 ASN A O 1
ATOM 625 N N . GLU A 1 93 ? -6.672 -11.212 -0.908 1.00 97.94 93 GLU A N 1
ATOM 626 C CA . GLU A 1 93 ? -8.120 -11.289 -1.136 1.00 97.94 93 GLU A CA 1
ATOM 627 C C . GLU A 1 93 ? -8.835 -10.029 -0.638 1.00 97.94 93 GLU A C 1
ATOM 629 O O . GLU A 1 93 ? -9.714 -9.500 -1.326 1.00 97.94 93 GLU A O 1
ATOM 634 N N . LEU A 1 94 ? -8.435 -9.521 0.529 1.00 98.19 94 LEU A N 1
ATOM 635 C CA . LEU A 1 94 ? -8.983 -8.297 1.093 1.00 98.19 94 LEU A CA 1
ATOM 636 C C . LEU A 1 94 ? -8.654 -7.085 0.214 1.00 98.19 94 LEU A C 1
ATOM 638 O O . LEU A 1 94 ? -9.583 -6.386 -0.201 1.00 98.19 94 LEU A O 1
ATOM 642 N N . ALA A 1 95 ? -7.383 -6.890 -0.149 1.00 97.94 95 ALA A N 1
ATOM 643 C CA . ALA A 1 95 ? -6.943 -5.815 -1.034 1.00 97.94 95 ALA A CA 1
ATOM 644 C C . ALA A 1 95 ? -7.693 -5.829 -2.376 1.00 97.94 95 ALA A C 1
ATOM 646 O O . ALA A 1 95 ? -8.243 -4.805 -2.790 1.00 97.94 95 ALA A O 1
ATOM 647 N N . ASN A 1 96 ? -7.825 -7.003 -3.003 1.00 95.94 96 ASN A N 1
ATOM 648 C CA . ASN A 1 96 ? -8.587 -7.177 -4.241 1.00 95.94 96 ASN A CA 1
ATOM 649 C C . ASN A 1 96 ? -10.072 -6.826 -4.074 1.00 95.94 96 ASN A C 1
ATOM 651 O O . ASN A 1 96 ? -10.659 -6.154 -4.926 1.00 95.94 96 ASN A O 1
ATOM 655 N N . SER A 1 97 ? -10.694 -7.252 -2.970 1.00 97.44 97 SER A N 1
ATOM 656 C CA . SER A 1 97 ? -12.107 -6.954 -2.710 1.00 97.44 97 SER A CA 1
ATOM 657 C C . SER A 1 97 ? -12.368 -5.4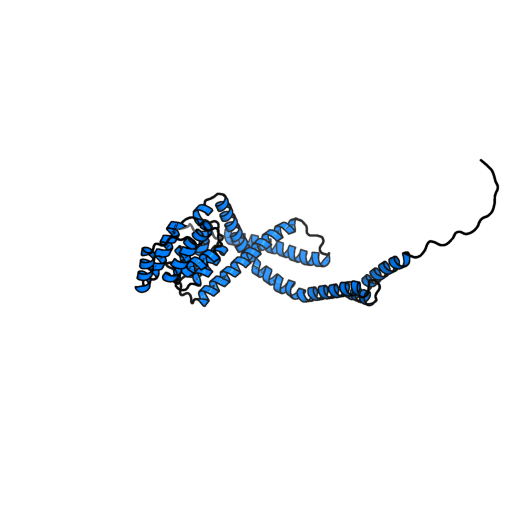52 -2.540 1.00 97.44 97 SER A C 1
ATOM 659 O O . SER A 1 97 ? -13.395 -4.945 -2.996 1.00 97.44 97 SER A O 1
ATOM 661 N N . LEU A 1 98 ? -11.419 -4.733 -1.933 1.00 97.81 98 LEU A N 1
ATOM 662 C CA . LEU A 1 98 ? -11.512 -3.302 -1.657 1.00 97.81 98 LEU A CA 1
ATOM 663 C C . LEU A 1 98 ? -11.142 -2.448 -2.873 1.00 97.81 98 LEU A C 1
ATOM 665 O O . LEU A 1 98 ? -11.763 -1.406 -3.093 1.00 97.81 98 LEU A O 1
ATOM 669 N N . MET A 1 99 ? -10.211 -2.899 -3.717 1.00 96.44 99 MET A N 1
ATOM 670 C CA . MET A 1 99 ? -9.912 -2.249 -4.998 1.00 96.44 99 MET A CA 1
ATOM 671 C C . MET A 1 99 ? -11.150 -2.199 -5.903 1.00 96.44 99 MET A C 1
ATOM 673 O O . MET A 1 99 ? -11.389 -1.205 -6.581 1.00 96.44 99 MET A O 1
ATOM 677 N N . GLY A 1 100 ? -11.980 -3.247 -5.893 1.00 93.00 100 GLY A N 1
ATOM 678 C CA . GLY A 1 100 ? -13.185 -3.310 -6.727 1.00 93.00 100 GLY A CA 1
ATOM 679 C C . GLY A 1 100 ? -14.287 -2.312 -6.349 1.00 93.00 100 GLY A C 1
ATOM 680 O O . GLY A 1 100 ? -15.247 -2.149 -7.101 1.00 93.00 100 GLY A O 1
ATOM 681 N N . VAL A 1 101 ? -14.179 -1.661 -5.188 1.00 95.81 101 VAL A N 1
ATOM 682 C CA . VAL A 1 101 ? -15.225 -0.786 -4.629 1.00 95.81 101 VAL A CA 1
ATOM 683 C C . VAL A 1 101 ? -14.702 0.574 -4.167 1.00 95.81 101 VAL A C 1
ATOM 685 O O . VAL A 1 101 ? -15.495 1.426 -3.774 1.00 95.81 101 VAL A O 1
ATOM 688 N N . THR A 1 102 ? -13.392 0.806 -4.219 1.00 97.38 102 THR A N 1
ATOM 689 C CA . THR A 1 102 ? -12.748 2.072 -3.843 1.00 97.38 102 THR A CA 1
ATOM 690 C C . THR A 1 102 ? -11.857 2.567 -4.979 1.00 97.38 102 THR A C 1
ATOM 692 O O . THR A 1 102 ? -11.593 1.855 -5.938 1.00 97.38 102 THR A O 1
ATOM 695 N N . ARG A 1 103 ? -11.364 3.805 -4.900 1.00 96.19 103 ARG A N 1
ATOM 696 C CA . ARG A 1 103 ? -10.463 4.356 -5.932 1.00 96.19 103 ARG A CA 1
ATOM 697 C C . ARG A 1 103 ? -9.034 3.802 -5.868 1.00 96.19 103 ARG A C 1
ATOM 699 O O . ARG A 1 103 ? -8.222 4.100 -6.742 1.00 96.19 103 ARG A O 1
ATOM 706 N N . PHE A 1 104 ? -8.704 3.068 -4.811 1.00 96.62 104 PHE A N 1
ATOM 707 C CA . PHE A 1 104 ? -7.349 2.615 -4.528 1.00 96.62 104 PHE A CA 1
ATOM 708 C C . PHE A 1 104 ? -7.043 1.315 -5.284 1.00 96.62 104 PHE A C 1
ATOM 710 O O . PHE A 1 104 ? -7.915 0.460 -5.403 1.00 96.62 104 PHE A O 1
ATOM 717 N N . GLY A 1 105 ? -5.823 1.182 -5.814 1.00 95.12 105 GLY A N 1
ATOM 718 C CA . GLY A 1 105 ? -5.322 -0.073 -6.395 1.00 95.12 105 GLY A CA 1
ATOM 719 C C . GLY A 1 105 ? -4.966 -1.087 -5.307 1.00 95.12 105 GLY A C 1
ATOM 720 O O . GLY A 1 105 ? -4.696 -0.691 -4.168 1.00 95.12 105 GLY A O 1
ATOM 721 N N . ASP A 1 106 ? -4.952 -2.374 -5.632 1.00 95.19 106 ASP A N 1
ATOM 722 C CA . ASP A 1 106 ? -4.648 -3.441 -4.677 1.00 95.19 106 ASP A CA 1
ATOM 723 C C . ASP A 1 106 ? -3.209 -3.376 -4.161 1.00 95.19 106 ASP A C 1
ATOM 725 O O . ASP A 1 106 ? -3.030 -3.559 -2.961 1.00 95.19 106 ASP A O 1
ATOM 729 N N . GLU A 1 107 ? -2.199 -2.982 -4.948 1.00 95.25 107 GLU A N 1
ATOM 730 C CA . GLU A 1 107 ? -0.837 -2.781 -4.417 1.00 95.25 107 GLU A CA 1
ATOM 731 C C . GLU A 1 107 ? -0.785 -1.651 -3.384 1.00 95.25 107 GLU A C 1
ATOM 733 O O . GLU A 1 107 ? -0.055 -1.724 -2.389 1.00 95.25 107 GLU A O 1
ATOM 738 N N . ALA A 1 108 ? -1.574 -0.594 -3.593 1.00 97.00 108 ALA A N 1
ATOM 739 C CA . ALA A 1 108 ? -1.650 0.529 -2.668 1.00 97.00 108 ALA A CA 1
ATOM 740 C C . ALA A 1 108 ? -2.347 0.122 -1.359 1.00 97.00 108 ALA A C 1
ATOM 742 O O . ALA A 1 108 ? -1.873 0.475 -0.275 1.00 97.00 108 ALA A O 1
ATOM 743 N N . ILE A 1 109 ? -3.435 -0.650 -1.454 1.00 98.31 109 ILE A N 1
ATOM 744 C CA . ILE A 1 109 ? -4.149 -1.201 -0.295 1.00 98.31 109 ILE A CA 1
ATOM 745 C C . ILE A 1 109 ? -3.246 -2.188 0.454 1.00 98.31 109 ILE A C 1
ATOM 747 O O . ILE A 1 109 ? -3.052 -2.037 1.660 1.00 98.31 109 ILE A O 1
ATOM 751 N N . LEU A 1 110 ? -2.609 -3.117 -0.263 1.00 98.31 110 LEU A N 1
ATOM 752 C CA . LEU A 1 110 ? -1.709 -4.130 0.283 1.00 98.31 110 LEU A CA 1
ATOM 753 C C . LEU A 1 110 ? -0.467 -3.508 0.940 1.00 98.31 110 LEU A C 1
ATOM 755 O O . LEU A 1 110 ? 0.033 -3.995 1.951 1.00 98.31 110 LEU A O 1
ATOM 759 N N . SER A 1 111 ? 0.025 -2.380 0.426 1.00 97.94 111 SER A N 1
ATOM 760 C CA . SER A 1 111 ? 1.079 -1.596 1.081 1.00 97.94 111 SER A CA 1
ATOM 761 C C . SER A 1 111 ? 0.625 -1.026 2.436 1.00 97.94 111 SER A C 1
ATOM 763 O O . SER A 1 111 ? 1.390 -1.032 3.409 1.00 97.94 111 SER A O 1
ATOM 765 N N . GLY A 1 112 ? -0.633 -0.585 2.534 1.00 98.38 112 GLY A N 1
ATOM 766 C CA . GLY A 1 112 ? -1.267 -0.195 3.796 1.00 98.38 112 GLY A CA 1
ATOM 767 C C . GLY A 1 112 ? -1.443 -1.372 4.755 1.00 98.38 112 GLY A C 1
ATOM 768 O O . GLY A 1 112 ? -1.062 -1.287 5.922 1.00 98.38 112 GLY A O 1
ATOM 769 N N . GLU A 1 113 ? -1.925 -2.503 4.250 1.00 98.56 113 GLU A N 1
ATOM 770 C CA . GLU A 1 113 ? -2.042 -3.765 4.985 1.00 98.56 113 GLU A CA 1
ATOM 771 C C . GLU A 1 113 ? -0.695 -4.247 5.533 1.00 98.56 113 GLU A C 1
ATOM 773 O O . GLU A 1 113 ? -0.593 -4.575 6.713 1.00 98.56 113 GLU A O 1
ATOM 778 N N . ASN A 1 114 ? 0.368 -4.201 4.727 1.00 98.19 114 ASN A N 1
ATOM 779 C CA . ASN A 1 114 ? 1.733 -4.511 5.153 1.00 98.19 114 ASN A CA 1
ATOM 780 C C . ASN A 1 114 ? 2.164 -3.658 6.343 1.00 98.19 114 ASN A C 1
ATOM 782 O O . ASN A 1 114 ? 2.829 -4.155 7.250 1.00 98.19 114 ASN A O 1
ATOM 786 N N . MET A 1 115 ? 1.796 -2.374 6.349 1.00 98.19 115 MET A N 1
ATOM 787 C CA . MET A 1 115 ? 2.058 -1.485 7.475 1.00 98.19 115 MET A CA 1
ATOM 788 C C . MET A 1 115 ? 1.219 -1.873 8.697 1.00 98.19 115 MET A C 1
ATOM 790 O O . MET A 1 115 ? 1.777 -1.986 9.788 1.00 98.19 115 MET A O 1
ATOM 794 N N . LEU A 1 116 ? -0.081 -2.130 8.527 1.00 98.25 116 LEU A N 1
ATOM 795 C CA . LEU A 1 116 ? -0.963 -2.584 9.608 1.00 98.25 116 LEU A CA 1
ATOM 796 C C . LEU A 1 116 ? -0.460 -3.888 10.247 1.00 98.25 116 LEU A C 1
ATOM 798 O O . LEU A 1 116 ? -0.418 -3.991 11.468 1.00 98.25 116 LEU A O 1
ATOM 802 N N . LEU A 1 117 ? 0.018 -4.843 9.446 1.00 98.12 117 LEU A N 1
ATOM 803 C CA . LEU A 1 117 ? 0.561 -6.116 9.927 1.00 98.12 117 LEU A CA 1
ATOM 804 C C . LEU A 1 117 ? 1.833 -5.961 10.772 1.00 98.12 117 LEU A C 1
ATOM 806 O O . LEU A 1 117 ? 2.154 -6.862 11.542 1.00 98.12 117 LEU A O 1
ATOM 810 N N . THR A 1 118 ? 2.553 -4.834 10.684 1.00 97.94 118 THR A N 1
ATOM 811 C CA . THR A 1 118 ? 3.688 -4.569 11.589 1.00 97.94 118 THR A CA 1
ATOM 812 C C . THR A 1 118 ? 3.254 -4.316 13.036 1.00 97.94 118 THR A C 1
ATOM 814 O O . THR A 1 118 ? 4.062 -4.476 13.953 1.00 97.94 118 THR A O 1
ATOM 817 N N . PHE A 1 119 ? 1.987 -3.958 13.256 1.00 97.81 119 PHE A N 1
ATOM 818 C CA . PHE A 1 119 ? 1.397 -3.763 14.575 1.00 97.81 119 PHE A CA 1
ATOM 819 C C . PHE A 1 119 ? 0.834 -5.094 15.080 1.00 97.81 119 PHE A C 1
ATOM 821 O O . PHE A 1 119 ? -0.309 -5.465 14.821 1.00 97.81 119 PHE A O 1
ATOM 828 N N . THR A 1 120 ? 1.663 -5.832 15.815 1.00 96.75 120 THR A N 1
ATOM 829 C CA . THR A 1 120 ? 1.418 -7.224 16.226 1.00 96.75 120 THR A CA 1
ATOM 830 C C . THR A 1 120 ? 0.170 -7.445 17.079 1.00 96.75 120 THR A C 1
ATOM 832 O O . THR A 1 120 ? -0.269 -8.583 17.217 1.00 96.75 120 THR A O 1
ATOM 835 N N . ASN A 1 121 ? -0.391 -6.388 17.670 1.00 96.88 121 ASN A N 1
ATOM 836 C CA . ASN A 1 121 ? -1.626 -6.472 18.451 1.00 96.88 121 ASN A CA 1
ATOM 837 C C . ASN A 1 121 ? -2.892 -6.464 17.577 1.00 96.88 121 ASN A C 1
ATOM 839 O O . ASN A 1 121 ? -3.986 -6.673 18.097 1.00 96.88 121 ASN A O 1
ATOM 843 N N . ILE A 1 122 ? -2.773 -6.213 16.270 1.00 97.69 122 ILE A N 1
ATOM 844 C CA . ILE A 1 122 ? -3.896 -6.252 15.331 1.00 97.69 122 ILE A CA 1
ATOM 845 C C . ILE A 1 122 ? -4.061 -7.690 14.838 1.00 97.69 122 ILE A C 1
ATOM 847 O O . ILE A 1 122 ? -3.313 -8.170 13.988 1.00 97.69 122 ILE A O 1
ATOM 851 N N . GLY A 1 123 ? -5.041 -8.392 15.402 1.00 96.62 123 GLY A N 1
ATOM 852 C CA . GLY A 1 123 ? -5.369 -9.761 15.010 1.00 96.62 123 GLY A CA 1
ATOM 853 C C . GLY A 1 123 ? -6.269 -9.837 13.776 1.00 96.62 123 GLY A C 1
ATOM 854 O O . GLY A 1 123 ? -6.940 -8.874 13.406 1.00 96.62 123 GLY A O 1
ATOM 855 N N . LYS A 1 124 ? -6.355 -11.030 13.185 1.00 97.50 124 LYS A N 1
ATOM 856 C CA . LYS A 1 124 ? -7.172 -11.356 12.004 1.00 97.50 124 LYS A CA 1
ATOM 857 C C . LYS A 1 124 ? -8.649 -10.964 12.111 1.00 97.50 124 LYS A C 1
ATOM 859 O O . LYS A 1 124 ? -9.271 -10.703 11.093 1.00 97.50 124 LYS A O 1
ATOM 864 N N . ASP A 1 125 ? -9.203 -10.913 13.322 1.00 97.38 125 ASP A N 1
ATOM 865 C CA . ASP A 1 125 ? -10.616 -10.581 13.553 1.00 97.38 125 ASP A CA 1
ATOM 866 C C . ASP A 1 125 ? -10.867 -9.058 13.537 1.00 97.38 125 ASP A C 1
ATOM 868 O O . ASP A 1 125 ? -12.003 -8.598 13.416 1.00 97.38 125 ASP A O 1
ATOM 872 N N . VAL A 1 126 ? -9.800 -8.264 13.653 1.00 98.00 126 VAL A N 1
ATOM 873 C CA . VAL A 1 126 ? -9.798 -6.793 13.613 1.00 98.00 126 VAL A CA 1
ATOM 874 C C . VAL A 1 126 ? -9.247 -6.292 12.277 1.00 98.00 126 VAL A C 1
ATOM 876 O O . VAL A 1 126 ? -9.665 -5.247 11.790 1.00 98.00 126 VAL A O 1
ATOM 879 N N . PHE A 1 127 ? -8.343 -7.058 11.665 1.00 98.50 127 PHE A N 1
ATOM 880 C CA . PHE A 1 127 ? -7.585 -6.663 10.485 1.00 98.50 127 PHE A CA 1
ATOM 881 C C . PHE A 1 127 ? -8.446 -6.203 9.293 1.00 98.50 127 PHE A C 1
ATOM 883 O O . PHE A 1 127 ? -8.192 -5.098 8.821 1.00 98.50 127 PHE A O 1
ATOM 890 N N . PRO A 1 128 ? -9.497 -6.929 8.848 1.00 98.56 128 PRO A N 1
ATOM 891 C CA . PRO A 1 128 ? -10.313 -6.478 7.718 1.00 98.56 128 PRO A CA 1
ATOM 892 C C . PRO A 1 128 ? -10.977 -5.121 7.948 1.00 98.56 128 PRO A C 1
ATOM 894 O O . PRO A 1 128 ? -10.961 -4.250 7.083 1.00 98.56 128 PRO A O 1
ATOM 897 N N . GLU A 1 129 ? -11.509 -4.924 9.151 1.00 98.44 129 GLU A N 1
ATOM 898 C CA . GLU A 1 129 ? -12.173 -3.685 9.543 1.00 98.44 129 GLU A CA 1
ATOM 899 C C . GLU A 1 129 ? -11.176 -2.528 9.679 1.00 98.44 129 GLU A C 1
ATOM 901 O O . GLU A 1 129 ? -11.465 -1.402 9.281 1.00 98.44 129 GLU A O 1
ATOM 906 N N . ALA A 1 130 ? -9.971 -2.807 10.186 1.00 98.56 130 ALA A N 1
ATOM 907 C CA . ALA A 1 130 ? -8.895 -1.827 10.229 1.00 98.56 130 ALA A CA 1
ATOM 908 C C . ALA A 1 130 ? -8.459 -1.396 8.820 1.00 98.56 130 ALA A C 1
ATOM 910 O O . ALA A 1 130 ? -8.239 -0.207 8.594 1.00 98.56 130 ALA A O 1
ATOM 911 N N . THR A 1 131 ? -8.376 -2.320 7.861 1.00 98.69 131 THR A N 1
ATOM 912 C CA . THR A 1 131 ? -8.064 -1.977 6.467 1.00 98.69 131 THR A CA 1
ATOM 913 C C . THR A 1 131 ? -9.146 -1.086 5.858 1.00 98.69 131 THR A C 1
ATOM 915 O O . THR A 1 131 ? -8.814 -0.074 5.247 1.00 98.69 131 THR A O 1
ATOM 918 N N . GLU A 1 132 ? -10.432 -1.389 6.058 1.00 98.38 132 GLU A N 1
ATOM 919 C CA . GLU A 1 132 ? -11.519 -0.529 5.563 1.00 98.38 132 GLU A CA 1
ATOM 920 C C . GLU A 1 132 ? -11.455 0.883 6.162 1.00 98.38 132 GLU A C 1
ATOM 922 O O . GLU A 1 132 ? -11.451 1.870 5.423 1.00 98.38 132 GLU A O 1
ATOM 927 N N . VAL A 1 133 ? -11.304 0.987 7.487 1.00 98.44 133 VAL A N 1
ATOM 928 C CA . VAL A 1 133 ? -11.188 2.280 8.181 1.00 98.44 133 VAL A CA 1
ATOM 929 C C . VAL A 1 133 ? -9.958 3.058 7.721 1.00 98.44 133 VAL A C 1
ATOM 931 O O . VAL A 1 133 ? -10.028 4.272 7.550 1.00 98.44 133 VAL A O 1
ATOM 934 N N . MET A 1 134 ? -8.833 2.384 7.476 1.00 98.31 134 MET A N 1
ATOM 935 C CA . MET A 1 134 ? -7.633 3.011 6.922 1.00 98.31 134 MET A CA 1
ATOM 936 C C . MET A 1 134 ? -7.927 3.688 5.577 1.00 98.31 134 MET A C 1
ATOM 938 O O . MET A 1 134 ? -7.534 4.841 5.392 1.00 98.31 134 MET A O 1
ATOM 942 N N . LEU A 1 135 ? -8.620 3.006 4.658 1.00 98.56 135 LEU A N 1
ATOM 943 C CA . LEU A 1 135 ? -8.967 3.566 3.346 1.00 98.56 135 LEU A CA 1
ATOM 944 C C . LEU A 1 135 ? -9.951 4.730 3.466 1.00 98.56 135 LEU A C 1
ATOM 946 O O . LEU A 1 135 ? -9.780 5.759 2.807 1.00 98.56 135 LEU A O 1
ATOM 950 N N . ASP A 1 136 ? -10.953 4.591 4.330 1.00 98.19 136 ASP A N 1
ATOM 951 C CA . ASP A 1 136 ? -11.928 5.642 4.606 1.00 98.19 136 ASP A CA 1
ATOM 952 C C . ASP A 1 136 ? -11.257 6.895 5.182 1.00 98.19 136 ASP A C 1
ATOM 954 O O . ASP A 1 136 ? -11.493 8.003 4.698 1.00 98.19 136 ASP A O 1
ATOM 958 N N . MET A 1 137 ? -10.338 6.726 6.136 1.00 96.38 137 MET A N 1
ATOM 959 C CA . MET A 1 137 ? -9.527 7.814 6.685 1.00 96.38 137 MET A CA 1
ATOM 960 C C . MET A 1 137 ? -8.656 8.482 5.618 1.00 96.38 137 MET A C 1
ATOM 962 O O . MET A 1 137 ? -8.552 9.709 5.601 1.00 96.38 137 MET A O 1
ATOM 966 N N . SER A 1 138 ? -8.023 7.708 4.732 1.00 97.00 138 SER A N 1
ATOM 967 C CA . SER A 1 138 ? -7.213 8.262 3.638 1.00 97.00 138 SER A CA 1
ATOM 968 C C . SER A 1 138 ? -8.055 9.123 2.707 1.00 97.00 138 SER A C 1
ATOM 970 O O . SER A 1 138 ? -7.682 10.254 2.394 1.00 97.00 138 SER A O 1
ATOM 972 N N . GLN A 1 139 ? -9.228 8.619 2.319 1.00 97.38 139 GLN A N 1
ATOM 973 C CA . GLN A 1 139 ? -10.133 9.319 1.419 1.00 97.38 139 GLN A CA 1
ATOM 974 C C . GLN A 1 139 ? -10.748 10.571 2.059 1.00 97.38 139 GLN A C 1
ATOM 976 O O . GLN A 1 139 ? -10.821 11.610 1.402 1.00 97.38 139 GLN A O 1
ATOM 981 N N . ALA A 1 140 ? -11.181 10.491 3.319 1.00 95.62 140 ALA A N 1
ATOM 982 C CA . ALA A 1 140 ? -11.833 11.594 4.023 1.00 95.62 140 ALA A CA 1
ATOM 983 C C . ALA A 1 140 ? -10.859 12.730 4.362 1.00 95.62 140 ALA A C 1
ATOM 985 O O . ALA A 1 140 ? -11.188 13.906 4.212 1.00 95.62 140 ALA A O 1
ATOM 986 N N . LEU A 1 141 ? -9.646 12.383 4.800 1.00 93.62 141 LEU A N 1
ATOM 987 C CA . LEU A 1 141 ? -8.633 13.351 5.226 1.00 93.62 141 LEU A CA 1
ATOM 988 C C . LEU A 1 141 ? -7.738 13.823 4.070 1.00 93.62 141 LEU A C 1
ATOM 990 O O . LEU A 1 141 ? -6.922 14.725 4.260 1.00 93.62 141 LEU A O 1
ATOM 994 N N . GLY A 1 142 ? -7.877 13.230 2.878 1.00 93.69 142 GLY A N 1
ATOM 995 C CA . GLY A 1 142 ? -7.064 13.557 1.705 1.00 93.69 142 GLY A CA 1
ATOM 996 C C . GLY A 1 142 ? -5.578 13.241 1.895 1.00 93.69 142 GLY A C 1
ATOM 997 O O . GLY A 1 142 ? -4.726 13.946 1.356 1.00 93.69 142 GLY A O 1
ATOM 998 N N . GLN A 1 143 ? -5.269 12.215 2.689 1.00 92.62 143 GLN A N 1
ATOM 999 C CA . GLN A 1 143 ? -3.904 11.786 3.003 1.00 92.62 143 GLN A CA 1
ATOM 1000 C C . GLN A 1 143 ? -3.584 10.437 2.353 1.00 92.62 143 GLN A C 1
ATOM 1002 O O . GLN A 1 143 ? -4.476 9.716 1.908 1.00 92.62 143 GLN A O 1
ATOM 1007 N N . ASP A 1 144 ? -2.303 10.083 2.298 1.00 94.12 144 ASP A N 1
ATOM 1008 C CA . ASP A 1 144 ? -1.879 8.805 1.737 1.00 94.12 144 ASP A CA 1
ATOM 1009 C C . ASP A 1 144 ? -2.220 7.614 2.655 1.00 94.12 144 ASP A C 1
ATOM 1011 O O . ASP A 1 144 ? -2.226 7.733 3.886 1.00 94.12 144 ASP A O 1
ATOM 1015 N N . ILE A 1 145 ? -2.440 6.443 2.039 1.00 95.75 145 ILE A N 1
ATOM 1016 C CA . ILE A 1 145 ? -2.787 5.186 2.728 1.00 95.75 145 ILE A CA 1
ATOM 1017 C C . ILE A 1 145 ? -1.793 4.855 3.834 1.00 95.75 145 ILE A C 1
ATOM 1019 O O . ILE A 1 145 ? -2.189 4.452 4.925 1.00 95.75 145 ILE A O 1
ATOM 1023 N N . LYS A 1 146 ? -0.496 5.052 3.590 1.00 94.69 146 LYS A N 1
ATOM 1024 C CA . LYS A 1 146 ? 0.545 4.709 4.558 1.00 94.69 146 LYS A CA 1
ATOM 1025 C C . LYS A 1 146 ? 0.463 5.593 5.804 1.00 94.69 146 LYS A C 1
ATOM 1027 O O . LYS A 1 146 ? 0.626 5.080 6.911 1.00 94.69 146 LYS A O 1
ATOM 1032 N N . SER A 1 147 ? 0.175 6.884 5.655 1.00 95.31 147 SER A N 1
ATOM 1033 C CA . SER A 1 147 ? -0.068 7.791 6.781 1.00 95.31 147 SER A CA 1
ATOM 1034 C C . SER A 1 147 ? -1.282 7.357 7.608 1.00 95.31 147 SER A C 1
ATOM 1036 O O . SER A 1 147 ? -1.167 7.244 8.833 1.00 95.31 147 SER A O 1
ATOM 1038 N N . SER A 1 148 ? -2.405 7.016 6.963 1.00 96.25 148 SER A N 1
ATOM 1039 C CA . SER A 1 148 ? -3.582 6.470 7.660 1.00 96.25 148 SER A CA 1
ATOM 1040 C C . SER A 1 148 ? -3.288 5.129 8.337 1.00 96.25 148 SER A C 1
ATOM 1042 O O . SER A 1 148 ? -3.670 4.941 9.489 1.00 96.25 148 SER A O 1
ATOM 1044 N N . ALA A 1 149 ? -2.539 4.234 7.686 1.00 97.62 149 ALA A N 1
ATOM 1045 C CA . ALA A 1 149 ? -2.140 2.938 8.232 1.00 97.62 149 ALA A CA 1
ATOM 1046 C C . ALA A 1 149 ? -1.283 3.086 9.494 1.00 97.62 149 ALA A C 1
ATOM 1048 O O . ALA A 1 149 ? -1.515 2.412 10.492 1.00 97.62 149 ALA A O 1
ATOM 1049 N N . ILE A 1 150 ? -0.302 3.995 9.483 1.00 96.25 150 ILE A N 1
ATOM 1050 C CA . ILE A 1 150 ? 0.550 4.270 10.649 1.00 96.25 150 ILE A CA 1
ATOM 1051 C C . ILE A 1 150 ? -0.282 4.847 11.792 1.00 96.25 150 ILE A C 1
ATOM 1053 O O . ILE A 1 150 ? -0.077 4.493 12.954 1.00 96.25 150 ILE A O 1
ATOM 1057 N N . GLN A 1 151 ? -1.186 5.769 11.475 1.00 95.44 151 GLN A N 1
ATOM 1058 C CA . GLN A 1 151 ? -2.023 6.424 12.464 1.00 95.44 151 GLN A CA 1
ATOM 1059 C C . GLN A 1 151 ? -2.994 5.446 13.127 1.00 95.44 151 GLN A C 1
ATOM 1061 O O . GLN A 1 151 ? -3.014 5.347 14.355 1.00 95.44 151 GLN A O 1
ATOM 1066 N N . LEU A 1 152 ? -3.763 4.718 12.319 1.00 97.06 152 LEU A N 1
ATOM 1067 C CA . LEU A 1 152 ? -4.696 3.711 12.797 1.00 97.06 152 LEU A CA 1
ATOM 1068 C C . LEU A 1 152 ? -3.954 2.571 13.494 1.00 97.06 152 LEU A C 1
ATOM 1070 O O . LEU A 1 152 ? -4.321 2.177 14.594 1.00 97.06 152 LEU A O 1
ATOM 1074 N N . GLY A 1 153 ? -2.858 2.098 12.906 1.00 97.50 153 GLY A N 1
ATOM 1075 C CA . GLY A 1 153 ? -2.058 1.012 13.454 1.00 97.50 153 GLY A CA 1
ATOM 1076 C C . GLY A 1 153 ? -1.503 1.327 14.841 1.00 97.50 153 GLY A C 1
ATOM 1077 O O . GLY A 1 153 ? -1.652 0.525 15.758 1.00 97.50 153 GLY A O 1
ATOM 1078 N N . LYS A 1 154 ? -0.968 2.539 15.053 1.00 96.56 154 LYS A N 1
ATOM 1079 C CA . LYS A 1 154 ? -0.569 3.003 16.394 1.00 96.56 154 LYS A CA 1
ATOM 1080 C C . LYS A 1 154 ? -1.747 3.036 17.361 1.00 96.56 154 LYS A C 1
ATOM 1082 O O . LYS A 1 154 ? -1.571 2.679 18.523 1.00 96.56 154 LYS A O 1
ATOM 1087 N N . ALA A 1 155 ? -2.918 3.458 16.886 1.00 96.88 155 ALA A N 1
ATOM 1088 C CA . ALA A 1 155 ? -4.099 3.541 17.724 1.00 96.88 155 ALA A CA 1
ATOM 1089 C C . ALA A 1 155 ? -4.621 2.173 18.168 1.00 96.88 155 ALA A C 1
ATOM 1091 O O . ALA A 1 155 ? -5.031 2.020 19.309 1.00 96.88 155 ALA A O 1
ATOM 1092 N N . LEU A 1 156 ? -4.560 1.169 17.298 1.00 97.94 156 LEU A N 1
ATOM 1093 C CA . LEU A 1 156 ? -4.977 -0.191 17.630 1.00 97.94 156 LEU A CA 1
ATOM 1094 C C . LEU A 1 156 ? -3.890 -0.972 18.381 1.00 97.94 156 LEU A C 1
ATOM 1096 O O . LEU A 1 156 ? -4.208 -1.880 19.147 1.00 97.94 156 LEU A O 1
ATOM 1100 N N . GLN A 1 157 ? -2.616 -0.624 18.184 1.00 97.62 157 GLN A N 1
ATOM 1101 C CA . GLN A 1 157 ? -1.491 -1.227 18.897 1.00 97.62 157 GLN A CA 1
ATOM 1102 C C . GLN A 1 157 ? -1.503 -0.876 20.387 1.00 97.62 157 GLN A C 1
ATOM 1104 O O . GLN A 1 157 ? -1.266 -1.752 21.220 1.00 97.62 157 GLN A O 1
ATOM 1109 N N . ASP A 1 158 ? -1.770 0.391 20.705 1.00 96.75 158 ASP A N 1
ATOM 1110 C CA . ASP A 1 158 ? -1.916 0.917 22.062 1.00 96.75 158 ASP A CA 1
ATOM 1111 C C . ASP A 1 158 ? -3.179 1.794 22.106 1.00 96.75 158 ASP A C 1
ATOM 1113 O O . ASP A 1 158 ? -3.094 2.991 21.827 1.00 96.75 158 ASP A O 1
ATOM 1117 N N . PRO A 1 159 ? -4.357 1.223 22.425 1.00 96.56 159 PRO A N 1
ATOM 1118 C CA . PRO A 1 159 ? -5.622 1.963 22.449 1.00 96.56 159 PRO A CA 1
ATOM 1119 C C . PRO A 1 159 ? -5.625 3.192 23.364 1.00 96.56 159 PRO A C 1
ATOM 1121 O O . PRO A 1 159 ? -6.221 4.214 23.017 1.00 96.56 159 PRO A O 1
ATOM 1124 N N . ILE A 1 160 ? -4.922 3.137 24.499 1.00 93.38 160 ILE A N 1
ATOM 1125 C CA . ILE A 1 160 ? -4.920 4.211 25.502 1.00 93.38 160 ILE A CA 1
ATOM 1126 C C . ILE A 1 160 ? -4.168 5.434 24.958 1.00 93.38 160 ILE A C 1
ATOM 1128 O O . ILE A 1 160 ? -4.702 6.548 24.915 1.00 93.38 160 ILE A O 1
ATOM 1132 N N . GLN A 1 161 ? -2.933 5.244 24.483 1.00 91.62 161 GLN A N 1
ATOM 1133 C CA . GLN A 1 161 ? -2.151 6.337 23.887 1.00 91.62 161 GLN A CA 1
ATOM 1134 C C . GLN A 1 161 ? -2.671 6.719 22.494 1.00 91.62 161 GLN A C 1
ATOM 1136 O O . GLN A 1 161 ? -2.674 7.890 22.099 1.00 91.62 161 GLN A O 1
ATOM 1141 N N . GLY A 1 162 ? -3.156 5.722 21.766 1.00 90.31 162 GLY A N 1
ATOM 1142 C CA . GLY A 1 162 ? -3.700 5.781 20.423 1.00 90.31 162 GLY A CA 1
ATOM 1143 C C . GLY A 1 162 ? -4.805 6.800 20.229 1.00 90.31 162 GLY A C 1
ATOM 1144 O O . GLY A 1 162 ? -4.720 7.680 19.370 1.00 90.31 162 GLY A O 1
ATOM 1145 N N . VAL A 1 163 ? -5.825 6.719 21.078 1.00 89.75 163 VAL A N 1
ATOM 1146 C CA . VAL A 1 163 ? -6.992 7.608 21.035 1.00 89.75 163 VAL A CA 1
ATOM 1147 C C . VAL A 1 163 ? -6.597 9.066 21.264 1.00 89.75 163 VAL A C 1
ATOM 1149 O O . VAL A 1 163 ? -7.131 9.975 20.625 1.00 89.75 163 VAL A O 1
ATOM 1152 N N . THR A 1 164 ? -5.598 9.314 22.114 1.00 86.56 164 THR A N 1
ATOM 1153 C CA . THR A 1 164 ? -5.059 10.665 22.325 1.00 86.56 164 THR A CA 1
ATOM 1154 C C . THR A 1 164 ? -4.409 11.219 21.054 1.00 86.56 164 THR A C 1
ATOM 1156 O O . THR A 1 164 ? -4.541 12.409 20.758 1.00 86.56 164 THR A O 1
ATOM 1159 N N . ALA A 1 165 ? -3.731 10.375 20.272 1.00 87.19 165 ALA A N 1
ATOM 1160 C CA . ALA A 1 165 ? -3.159 10.772 18.989 1.00 87.19 165 ALA A CA 1
ATOM 1161 C C . ALA A 1 165 ? -4.238 11.012 17.918 1.00 87.19 165 ALA A C 1
ATOM 1163 O O . ALA A 1 165 ? -4.129 11.983 17.168 1.00 87.19 165 ALA A O 1
ATOM 1164 N N . LEU A 1 166 ? -5.294 10.192 17.879 1.00 89.12 166 LEU A N 1
ATOM 1165 C CA . LEU A 1 166 ? -6.422 10.367 16.956 1.00 89.12 166 LEU A CA 1
ATOM 1166 C C . LEU A 1 166 ? -7.170 11.690 17.191 1.00 89.12 166 LEU A C 1
ATOM 1168 O O . LEU A 1 166 ? -7.515 12.384 16.236 1.00 89.12 166 LEU A O 1
ATOM 1172 N N . ARG A 1 167 ? -7.311 12.129 18.447 1.00 87.25 167 ARG A N 1
ATOM 1173 C CA . ARG A 1 167 ? -7.891 13.450 18.755 1.00 87.25 167 ARG A CA 1
ATOM 1174 C C . ARG A 1 167 ? -7.119 14.619 18.154 1.00 87.25 167 ARG A C 1
ATOM 1176 O O . ARG A 1 167 ? -7.718 15.622 17.778 1.00 87.25 167 ARG A O 1
ATOM 1183 N N . ARG A 1 168 ? -5.793 14.504 18.020 1.00 83.88 168 ARG A N 1
ATOM 1184 C CA . ARG A 1 168 ? -4.963 15.570 17.428 1.00 83.88 168 ARG A CA 1
ATOM 1185 C C . ARG A 1 168 ? -5.185 15.741 15.928 1.00 83.88 168 ARG A C 1
ATOM 1187 O O . ARG A 1 168 ? -4.841 16.796 15.407 1.00 83.88 168 ARG A O 1
ATOM 1194 N N . VAL A 1 169 ? -5.748 14.740 15.253 1.00 79.44 169 VAL A N 1
ATOM 1195 C CA . VAL A 1 169 ? -6.090 14.818 13.824 1.00 79.44 169 VAL A CA 1
ATOM 1196 C C . VAL A 1 169 ? -7.584 15.013 13.573 1.00 79.44 169 VAL A C 1
ATOM 1198 O O . VAL A 1 169 ? -8.029 14.886 12.439 1.00 79.44 169 VAL A O 1
ATOM 1201 N N . GLY A 1 170 ? -8.351 15.333 14.619 1.00 80.81 170 GLY A N 1
ATOM 1202 C CA . GLY A 1 170 ? -9.756 15.712 14.493 1.00 80.81 170 GLY A CA 1
ATOM 1203 C C . GLY A 1 170 ? -10.774 14.623 14.823 1.00 80.81 170 GLY A C 1
ATOM 1204 O O . GLY A 1 170 ? -11.958 14.888 14.675 1.00 80.81 170 GLY A O 1
ATOM 1205 N N . VAL A 1 171 ? -10.362 13.443 15.306 1.00 86.94 171 VAL A N 1
ATOM 1206 C CA . VAL A 1 171 ? -11.318 12.409 15.752 1.00 86.94 171 VAL A CA 1
ATOM 1207 C C . VAL A 1 171 ? -11.858 12.754 17.134 1.00 86.94 171 VAL A C 1
ATOM 1209 O O . VAL A 1 171 ? -11.082 12.989 18.063 1.00 86.94 171 VAL A O 1
ATOM 1212 N N . ASN A 1 172 ? -13.175 12.777 17.307 1.00 83.69 172 ASN A N 1
ATOM 1213 C CA . ASN A 1 172 ? -13.781 13.309 18.520 1.00 83.69 172 ASN A CA 1
ATOM 1214 C C . ASN A 1 172 ? -14.135 12.228 19.554 1.00 83.69 172 ASN A C 1
ATOM 1216 O O . ASN A 1 172 ? -15.293 11.882 19.733 1.00 83.69 172 ASN A O 1
ATOM 1220 N N . PHE A 1 173 ? -13.144 11.754 20.311 1.00 89.00 173 PHE A N 1
ATOM 1221 C CA . PHE A 1 173 ? -13.409 10.898 21.474 1.00 89.00 173 PHE A CA 1
ATOM 1222 C C . PHE A 1 173 ? -13.742 11.722 22.724 1.00 89.00 173 PHE A C 1
ATOM 1224 O O . PHE A 1 173 ? -12.948 12.569 23.157 1.00 89.00 173 PHE A O 1
ATOM 1231 N N . THR A 1 174 ? -14.881 11.424 23.347 1.00 90.81 174 THR A N 1
ATOM 1232 C CA . THR A 1 174 ? -15.272 11.976 24.653 1.00 90.81 174 THR A CA 1
ATOM 1233 C C . THR A 1 174 ? -14.427 11.390 25.790 1.00 90.81 174 THR A C 1
ATOM 1235 O O . THR A 1 174 ? -13.830 10.320 25.660 1.00 90.81 174 THR A O 1
ATOM 1238 N N . GLU A 1 175 ? -14.380 12.072 26.937 1.00 90.75 175 GLU A N 1
ATOM 1239 C CA . GLU A 1 175 ? -13.663 11.568 28.120 1.00 90.75 175 GLU A CA 1
ATOM 1240 C C . GLU A 1 175 ? -14.218 10.224 28.612 1.00 90.75 175 GLU A C 1
ATOM 1242 O O . GLU A 1 175 ? -13.457 9.367 29.054 1.00 90.75 175 GLU A O 1
ATOM 1247 N N . ASP A 1 176 ? -15.531 10.015 28.506 1.00 93.06 176 ASP A N 1
ATOM 1248 C CA . ASP A 1 176 ? -16.167 8.767 28.927 1.00 93.06 176 ASP A CA 1
ATOM 1249 C C . ASP A 1 176 ? -15.815 7.609 27.984 1.00 93.06 176 ASP A C 1
ATOM 1251 O O . ASP A 1 176 ? -15.526 6.506 28.444 1.00 93.06 176 ASP A O 1
ATOM 1255 N N . GLN A 1 177 ? -15.740 7.866 26.674 1.00 93.69 177 GLN A N 1
ATOM 1256 C CA . GLN A 1 177 ? -15.261 6.884 25.697 1.00 93.69 177 GLN A CA 1
ATOM 1257 C C . GLN A 1 177 ? -13.793 6.513 25.936 1.00 93.69 177 GLN A C 1
ATOM 1259 O O . GLN A 1 177 ? -13.438 5.340 25.872 1.00 93.69 177 GLN A O 1
ATOM 1264 N N . GLN A 1 178 ? -12.940 7.486 26.273 1.00 93.00 178 GLN A N 1
ATOM 1265 C CA . GLN A 1 178 ? -11.542 7.220 26.624 1.00 93.00 178 GLN A CA 1
ATOM 1266 C C . GLN A 1 178 ? -11.420 6.332 27.866 1.00 93.00 178 GLN A C 1
ATOM 1268 O O . GLN A 1 178 ? -10.697 5.340 27.831 1.00 93.00 178 GLN A O 1
ATOM 1273 N N . LYS A 1 179 ? -12.169 6.641 28.932 1.00 94.56 179 LYS A N 1
ATOM 1274 C CA . LYS A 1 179 ? -12.200 5.819 30.154 1.00 94.56 179 LYS A CA 1
ATOM 1275 C C . LYS A 1 179 ? -12.724 4.413 29.890 1.00 94.56 179 LYS A C 1
ATOM 1277 O O . LYS A 1 179 ? -12.258 3.463 30.514 1.00 94.56 179 LYS A O 1
ATOM 1282 N N . MET A 1 180 ? -13.685 4.268 28.976 1.00 95.31 180 MET A N 1
ATOM 1283 C CA . MET A 1 180 ? -14.189 2.958 28.571 1.00 95.31 180 MET A CA 1
ATOM 1284 C C . MET A 1 180 ? -13.094 2.137 27.883 1.00 95.31 180 MET A C 1
ATOM 1286 O O . MET A 1 180 ? -12.885 0.983 28.245 1.00 95.31 180 MET A O 1
ATOM 1290 N N . ILE A 1 181 ? -12.363 2.740 26.942 1.00 96.12 181 ILE A N 1
ATOM 1291 C CA . ILE A 1 181 ? -11.237 2.101 26.245 1.00 96.12 181 ILE A CA 1
ATOM 1292 C C . ILE A 1 181 ? -10.138 1.709 27.239 1.00 96.12 181 ILE A C 1
ATOM 1294 O O . ILE A 1 181 ? -9.642 0.586 27.190 1.00 96.12 181 ILE A O 1
ATOM 1298 N N . GLU A 1 182 ? -9.793 2.599 28.169 1.00 96.19 182 GLU A N 1
ATOM 1299 C CA . GLU A 1 182 ? -8.831 2.324 29.242 1.00 96.19 182 GLU A CA 1
ATOM 1300 C C . GLU A 1 182 ? -9.288 1.144 30.108 1.00 96.19 182 GLU A C 1
ATOM 1302 O O . GLU A 1 182 ? -8.546 0.177 30.261 1.00 96.19 182 GLU A O 1
ATOM 1307 N N . SER A 1 183 ? -10.547 1.147 30.558 1.00 97.44 183 SER A N 1
ATOM 1308 C CA . SER A 1 183 ? -11.123 0.057 31.358 1.00 97.44 183 SER A CA 1
ATOM 1309 C C . SER A 1 183 ? -11.125 -1.282 30.609 1.00 97.44 183 SER A C 1
ATOM 1311 O O . SER A 1 183 ? -10.824 -2.322 31.196 1.00 97.44 183 SER A O 1
ATOM 1313 N N . MET A 1 184 ? -11.439 -1.277 29.307 1.00 97.62 184 MET A N 1
ATOM 1314 C CA . MET A 1 184 ? -11.374 -2.471 28.459 1.00 97.62 184 MET A CA 1
ATOM 1315 C C . MET A 1 184 ? -9.943 -3.020 28.411 1.00 97.62 184 MET A C 1
ATOM 1317 O O . MET A 1 184 ? -9.734 -4.192 28.723 1.00 97.62 184 MET A O 1
ATOM 1321 N N . VAL A 1 185 ? -8.946 -2.174 28.127 1.00 97.00 185 VAL A N 1
ATOM 1322 C CA . VAL A 1 185 ? -7.533 -2.586 28.074 1.00 97.00 185 VAL A CA 1
ATOM 1323 C C . VAL A 1 185 ? -7.037 -3.093 29.431 1.00 97.00 185 VAL A C 1
ATOM 1325 O O . VAL A 1 185 ? -6.422 -4.158 29.486 1.00 97.00 185 VAL A O 1
ATOM 1328 N N . GLU A 1 186 ? -7.332 -2.390 30.527 1.00 96.38 186 GLU A N 1
ATOM 1329 C CA . GLU A 1 186 ? -6.941 -2.789 31.888 1.00 96.38 186 GLU A CA 1
ATOM 1330 C C . GLU A 1 186 ? -7.573 -4.120 32.319 1.00 96.38 186 GLU A C 1
ATOM 1332 O O . GLU A 1 186 ? -6.955 -4.900 33.045 1.00 96.38 186 GLU A O 1
ATOM 1337 N N . SER A 1 187 ? -8.784 -4.413 31.836 1.00 97.31 187 SER A N 1
ATOM 1338 C CA . SER A 1 187 ? -9.465 -5.693 32.067 1.00 97.31 187 SER A CA 1
ATOM 1339 C C . SER A 1 187 ? -8.984 -6.836 31.158 1.00 97.31 187 SER A C 1
ATOM 1341 O O . SER A 1 187 ? -9.421 -7.975 31.323 1.00 97.31 187 SER A O 1
ATOM 1343 N N . GLY A 1 188 ? -8.072 -6.556 30.218 1.00 96.44 188 GLY A N 1
ATOM 1344 C CA . GLY A 1 188 ? -7.558 -7.518 29.240 1.00 96.44 188 GLY A CA 1
ATOM 1345 C C . GLY A 1 188 ? -8.410 -7.666 27.974 1.00 96.44 188 GLY A C 1
ATOM 1346 O O . GLY A 1 188 ? -8.079 -8.486 27.117 1.00 96.44 188 GLY A O 1
ATOM 1347 N N . ASP A 1 189 ? -9.469 -6.869 27.812 1.00 97.25 189 ASP A N 1
ATOM 1348 C CA . ASP A 1 189 ? -10.317 -6.830 26.615 1.00 97.25 189 ASP A CA 1
ATOM 1349 C C . ASP A 1 189 ? -9.738 -5.894 25.538 1.00 97.25 189 ASP A C 1
ATOM 1351 O O . ASP A 1 189 ? -10.307 -4.866 25.162 1.00 97.25 189 ASP A O 1
ATOM 1355 N N . LEU A 1 190 ? -8.551 -6.247 25.038 1.00 97.12 190 LEU A N 1
ATOM 1356 C CA . LEU A 1 190 ? -7.865 -5.469 24.003 1.00 97.12 190 LEU A CA 1
ATOM 1357 C C . LEU A 1 190 ? -8.671 -5.405 22.697 1.00 97.12 190 LEU A C 1
ATOM 1359 O O . LEU A 1 190 ? -8.729 -4.360 22.051 1.00 97.12 190 LEU A O 1
ATOM 1363 N N . MET A 1 191 ? -9.303 -6.514 22.311 1.00 97.31 191 MET A N 1
ATOM 1364 C CA . MET A 1 191 ? -10.103 -6.580 21.089 1.00 97.31 191 MET A CA 1
ATOM 1365 C C . MET A 1 191 ? -11.352 -5.700 21.200 1.00 97.31 191 MET A C 1
ATOM 1367 O O . MET A 1 191 ? -11.663 -4.985 20.248 1.00 97.31 191 MET A O 1
ATOM 1371 N N . GLY A 1 192 ? -12.045 -5.704 22.345 1.00 97.75 192 GLY A N 1
ATOM 1372 C CA . GLY A 1 192 ? -13.170 -4.806 22.598 1.00 97.75 192 GLY A CA 1
ATOM 1373 C C . GLY A 1 192 ? -12.765 -3.339 22.467 1.00 97.75 192 GLY A C 1
ATOM 1374 O O . GLY A 1 192 ? -13.433 -2.583 21.761 1.00 97.75 192 GLY A O 1
ATOM 1375 N N . ALA A 1 193 ? -11.614 -2.962 23.032 1.00 98.00 193 ALA A N 1
ATOM 1376 C CA . ALA A 1 193 ? -11.061 -1.615 22.892 1.00 98.00 193 ALA A CA 1
ATOM 1377 C C . ALA A 1 193 ? -10.776 -1.244 21.425 1.00 98.00 193 ALA A C 1
ATOM 1379 O O . ALA A 1 193 ? -11.156 -0.166 20.968 1.00 98.00 193 ALA A O 1
ATOM 1380 N N . GLN A 1 194 ? -10.148 -2.144 20.663 1.00 98.19 194 GLN A N 1
ATOM 1381 C CA . GLN A 1 194 ? -9.866 -1.939 19.237 1.00 98.19 194 GLN A CA 1
ATOM 1382 C C . GLN A 1 194 ? -11.149 -1.776 18.414 1.00 98.19 194 GLN A C 1
ATOM 1384 O O . GLN A 1 194 ? -11.245 -0.857 17.603 1.00 98.19 194 GLN A O 1
ATOM 1389 N N . LYS A 1 195 ? -12.150 -2.633 18.642 1.00 97.81 195 LYS A N 1
ATOM 1390 C CA . LYS A 1 195 ? -13.452 -2.560 17.965 1.00 97.81 195 LYS A CA 1
ATOM 1391 C C . LYS A 1 195 ? -14.189 -1.267 18.296 1.00 97.81 195 LYS A C 1
ATOM 1393 O O . LYS A 1 195 ? -14.755 -0.652 17.402 1.00 97.81 195 LYS A O 1
ATOM 1398 N N . PHE A 1 196 ? -14.125 -0.813 19.546 1.00 97.00 196 PHE A N 1
ATOM 1399 C CA . PHE A 1 196 ? -14.712 0.462 19.947 1.00 97.00 196 PHE A CA 1
ATOM 1400 C C . PHE A 1 196 ? -14.069 1.648 19.208 1.00 97.00 196 PHE A C 1
ATOM 1402 O O . PHE A 1 196 ? -14.770 2.523 18.705 1.00 97.00 196 PHE A O 1
ATOM 1409 N N . ILE A 1 197 ? -12.736 1.658 19.085 1.00 97.19 197 ILE A N 1
ATOM 1410 C CA . ILE A 1 197 ? -12.010 2.682 18.314 1.00 97.19 197 ILE A CA 1
ATOM 1411 C C . ILE A 1 197 ? -12.423 2.656 16.841 1.00 97.19 197 ILE A C 1
ATOM 1413 O O . ILE A 1 197 ? -12.695 3.709 16.266 1.00 97.19 197 ILE A O 1
ATOM 1417 N N . LEU A 1 198 ? -12.465 1.469 16.231 1.00 97.81 198 LEU A N 1
ATOM 1418 C CA . LEU A 1 198 ? -12.857 1.311 14.831 1.00 97.81 198 LEU A CA 1
ATOM 1419 C C . LEU A 1 198 ? -14.287 1.787 14.584 1.00 97.81 198 LEU A C 1
ATOM 1421 O O . LEU A 1 198 ? -14.520 2.482 13.602 1.00 97.81 198 LEU A O 1
ATOM 1425 N N . GLN A 1 199 ? -15.215 1.493 15.495 1.00 96.31 199 GLN A N 1
ATOM 1426 C CA . GLN A 1 199 ? -16.599 1.947 15.403 1.00 96.31 199 GLN A CA 1
ATOM 1427 C C . GLN A 1 199 ? -16.718 3.480 15.439 1.00 96.31 199 GLN A C 1
ATOM 1429 O O . GLN A 1 199 ? -17.490 4.060 14.671 1.00 96.31 199 GLN A O 1
ATOM 1434 N N . GLU A 1 200 ? -15.950 4.152 16.298 1.00 95.31 200 GLU A N 1
ATOM 1435 C CA . GLU A 1 200 ? -15.929 5.619 16.333 1.00 95.31 200 GLU A CA 1
ATOM 1436 C C . GLU A 1 200 ? -15.376 6.188 15.018 1.00 95.31 200 GLU A C 1
ATOM 1438 O O . GLU A 1 200 ? -15.966 7.077 14.411 1.00 95.31 200 GLU A O 1
ATOM 1443 N N . LEU A 1 201 ? -14.283 5.614 14.509 1.00 95.62 201 LEU A N 1
ATOM 1444 C CA . LEU A 1 201 ? -13.694 6.032 13.236 1.00 95.62 201 LEU A CA 1
ATOM 1445 C C . LEU A 1 201 ? -14.611 5.759 12.037 1.00 95.62 201 LEU A C 1
ATOM 1447 O O . LEU A 1 201 ? -14.645 6.561 11.108 1.00 95.62 201 LEU A O 1
ATOM 1451 N N . GLN A 1 202 ? -15.380 4.670 12.054 1.00 95.62 202 GLN A N 1
ATOM 1452 C CA . GLN A 1 202 ? -16.422 4.410 11.057 1.00 95.62 202 GLN A CA 1
ATOM 1453 C C . GLN A 1 202 ? -17.564 5.419 11.145 1.00 95.62 202 GLN A C 1
ATOM 1455 O O . GLN A 1 202 ? -18.139 5.769 10.121 1.00 95.62 202 GLN A O 1
ATOM 1460 N N . THR A 1 203 ? -17.893 5.907 12.340 1.00 94.31 203 THR A N 1
ATOM 1461 C CA . THR A 1 203 ? -18.914 6.950 12.495 1.00 94.31 203 THR A CA 1
ATOM 1462 C C . THR A 1 203 ? -18.451 8.263 11.861 1.00 94.31 203 THR A C 1
ATOM 1464 O O . THR A 1 203 ? -19.238 8.930 11.193 1.00 94.31 203 THR A O 1
ATOM 1467 N N . GLU A 1 204 ? -17.172 8.606 12.020 1.00 92.12 204 GLU A N 1
ATOM 1468 C CA . GLU A 1 204 ? -16.599 9.856 11.506 1.00 92.12 204 GLU A CA 1
ATOM 1469 C C . GLU A 1 204 ? -16.235 9.801 10.011 1.00 92.12 204 GLU A C 1
ATOM 1471 O O . GLU A 1 204 ? -16.435 10.773 9.283 1.00 92.12 204 GLU A O 1
ATOM 1476 N N . PHE A 1 205 ? -15.697 8.675 9.533 1.00 95.44 205 PHE A N 1
ATOM 1477 C CA . PHE A 1 205 ? -15.120 8.564 8.184 1.00 95.44 205 PHE A CA 1
ATOM 1478 C C . PHE A 1 205 ? -15.723 7.454 7.325 1.00 95.44 205 PHE A C 1
ATOM 1480 O O . PHE A 1 205 ? -15.460 7.414 6.120 1.00 95.44 205 PHE A O 1
ATOM 1487 N N . GLY A 1 206 ? -16.506 6.554 7.917 1.00 96.44 206 GLY A N 1
ATOM 1488 C CA . GLY A 1 206 ? -16.959 5.320 7.286 1.00 96.44 206 GLY A CA 1
ATOM 1489 C C . GLY A 1 206 ? -17.647 5.536 5.941 1.00 96.44 206 GLY A C 1
ATOM 1490 O O . GLY A 1 206 ? -18.460 6.443 5.763 1.00 96.44 206 GLY A O 1
ATOM 1491 N N . GLY A 1 207 ? -17.310 4.688 4.973 1.00 97.12 207 GLY A N 1
ATOM 1492 C CA . GLY A 1 207 ? -17.874 4.717 3.628 1.00 97.12 207 GLY A CA 1
ATOM 1493 C C . GLY A 1 207 ? -17.296 5.799 2.716 1.00 97.12 207 GLY A C 1
ATOM 1494 O O . GLY A 1 207 ? -17.669 5.841 1.543 1.00 97.12 207 GLY A O 1
ATOM 1495 N N . SER A 1 208 ? -16.371 6.639 3.190 1.00 97.75 208 SER A N 1
ATOM 1496 C CA . SER A 1 208 ? -15.734 7.676 2.369 1.00 97.75 208 SER A CA 1
ATOM 1497 C C . SER A 1 208 ? -15.033 7.093 1.140 1.00 97.75 208 SER A C 1
ATOM 1499 O O . SER A 1 208 ? -15.213 7.605 0.032 1.00 97.75 208 SER A O 1
ATOM 1501 N N . ALA A 1 209 ? -14.277 6.001 1.297 1.00 97.94 209 ALA A N 1
ATOM 1502 C CA . ALA A 1 209 ? -13.558 5.349 0.204 1.00 97.94 209 ALA A CA 1
ATOM 1503 C C . ALA A 1 209 ? -14.513 4.734 -0.828 1.00 97.94 209 ALA A C 1
ATOM 1505 O O . ALA A 1 209 ? -14.304 4.888 -2.035 1.00 97.94 209 ALA A O 1
ATOM 1506 N N . ARG A 1 210 ? -15.590 4.088 -0.359 1.00 97.88 210 ARG A N 1
ATOM 1507 C CA . ARG A 1 210 ? -16.625 3.498 -1.223 1.00 97.88 210 ARG A CA 1
ATOM 1508 C C . ARG A 1 210 ? -17.412 4.575 -1.968 1.00 97.88 210 ARG A C 1
ATOM 1510 O O . ARG A 1 210 ? -17.516 4.513 -3.189 1.00 97.88 210 ARG A O 1
ATOM 1517 N N . ALA A 1 211 ? -17.861 5.621 -1.275 1.00 98.31 211 ALA A N 1
ATOM 1518 C CA . ALA A 1 211 ? -18.556 6.751 -1.890 1.00 98.31 211 ALA A CA 1
ATOM 1519 C C . ALA A 1 211 ? -17.698 7.429 -2.973 1.00 98.31 211 ALA A C 1
ATOM 1521 O O . ALA A 1 211 ? -18.197 7.791 -4.039 1.00 98.31 211 ALA A O 1
ATOM 1522 N N . ALA A 1 212 ? -16.386 7.556 -2.746 1.00 97.50 212 ALA A N 1
ATOM 1523 C CA . ALA A 1 212 ? -15.463 8.070 -3.751 1.00 97.50 212 ALA A CA 1
ATOM 1524 C C . ALA A 1 212 ? -15.327 7.133 -4.967 1.00 97.50 212 ALA A C 1
ATOM 1526 O O . ALA A 1 212 ? -15.239 7.625 -6.099 1.00 97.50 212 ALA A O 1
ATOM 1527 N N . GLY A 1 213 ? -15.336 5.814 -4.747 1.00 96.56 213 GLY A N 1
ATOM 1528 C CA . GLY A 1 213 ? -15.358 4.782 -5.789 1.00 96.56 213 GLY A CA 1
ATOM 1529 C C . GLY A 1 213 ? -16.638 4.792 -6.633 1.00 96.56 213 GLY A C 1
ATOM 1530 O O . GLY A 1 213 ? -16.575 4.613 -7.846 1.00 96.56 213 GLY A O 1
ATOM 1531 N N . GLU A 1 214 ? -17.785 5.096 -6.026 1.00 97.25 214 GLU A N 1
ATOM 1532 C CA . GLU A 1 214 ? -19.087 5.166 -6.707 1.00 97.25 214 GLU A CA 1
ATOM 1533 C C . GLU A 1 214 ? -19.224 6.366 -7.659 1.00 97.25 214 GLU A C 1
ATOM 1535 O O . GLU A 1 214 ? -20.052 6.349 -8.573 1.00 97.25 214 GLU A O 1
ATOM 1540 N N . THR A 1 215 ? -18.404 7.410 -7.491 1.00 96.06 215 THR A N 1
ATOM 1541 C CA . THR A 1 215 ? -18.380 8.545 -8.427 1.00 96.06 215 THR A CA 1
ATOM 1542 C C . THR A 1 215 ? -17.918 8.115 -9.822 1.00 96.06 215 THR A C 1
ATOM 1544 O O . THR A 1 215 ? -17.136 7.182 -9.967 1.00 96.06 215 THR A O 1
ATOM 1547 N N . PHE A 1 216 ? -18.297 8.853 -10.873 1.00 92.75 216 PHE A N 1
ATOM 1548 C CA . PHE A 1 216 ? -17.819 8.562 -12.235 1.00 92.75 216 PHE A CA 1
ATOM 1549 C C . PHE A 1 216 ? -16.285 8.541 -12.330 1.00 92.75 216 PHE A C 1
ATOM 1551 O O . PHE A 1 216 ? -15.699 7.643 -12.926 1.00 92.75 216 PHE A O 1
ATOM 1558 N N . ALA A 1 217 ? -15.622 9.506 -11.690 1.00 91.25 217 ALA A N 1
ATOM 1559 C CA . ALA A 1 217 ? -14.167 9.528 -11.634 1.00 91.25 217 ALA A CA 1
ATOM 1560 C C . ALA A 1 217 ? -13.601 8.323 -10.862 1.00 91.25 217 ALA A C 1
ATOM 1562 O O . ALA A 1 217 ? -12.492 7.899 -11.159 1.00 91.25 217 ALA A O 1
ATOM 1563 N N . GLY A 1 218 ? -14.329 7.794 -9.875 1.00 94.25 218 GLY A N 1
ATOM 1564 C CA . GLY A 1 218 ? -13.919 6.623 -9.103 1.00 94.25 218 GLY A CA 1
ATOM 1565 C C . GLY A 1 218 ? -14.064 5.340 -9.903 1.00 94.25 218 GLY A C 1
ATOM 1566 O O . GLY A 1 218 ? -13.141 4.540 -9.935 1.00 94.25 218 GLY A O 1
ATOM 1567 N N . GLN A 1 219 ? -15.153 5.201 -10.656 1.00 92.31 219 GLN A N 1
ATOM 1568 C CA . GLN A 1 219 ? -15.350 4.087 -11.585 1.00 92.31 219 GLN A CA 1
ATOM 1569 C C . GLN A 1 219 ? -14.270 4.041 -12.674 1.00 92.31 219 GLN A C 1
ATOM 1571 O O . GLN A 1 219 ? -13.828 2.958 -13.056 1.00 92.31 219 GLN A O 1
ATOM 1576 N N . LEU A 1 220 ? -13.813 5.204 -13.160 1.00 84.62 220 LEU A N 1
ATOM 1577 C CA . LEU A 1 220 ? -12.676 5.275 -14.083 1.00 84.62 220 LEU A CA 1
ATOM 1578 C C . LEU A 1 220 ? -11.365 4.828 -13.425 1.00 84.62 220 LEU A C 1
ATOM 1580 O O . LEU A 1 220 ? -10.583 4.136 -14.074 1.00 84.62 220 LEU A O 1
ATOM 1584 N N . ASP A 1 221 ? -11.138 5.186 -12.160 1.00 92.12 221 ASP A N 1
ATOM 1585 C CA . ASP A 1 221 ? -9.974 4.712 -11.406 1.00 92.12 221 ASP A CA 1
ATOM 1586 C C . ASP A 1 221 ? -10.046 3.198 -11.162 1.00 92.12 221 ASP A C 1
ATOM 1588 O O . ASP A 1 221 ? -9.071 2.508 -11.426 1.00 92.12 221 ASP A O 1
ATOM 1592 N N . ILE A 1 222 ? -11.203 2.652 -10.772 1.00 90.56 222 ILE A N 1
ATOM 1593 C CA . ILE A 1 222 ? -11.412 1.201 -10.600 1.00 90.56 222 ILE A CA 1
ATOM 1594 C C . ILE A 1 222 ? -11.141 0.452 -11.912 1.00 90.56 222 ILE A C 1
ATOM 1596 O O . ILE A 1 222 ? -10.455 -0.572 -11.919 1.00 90.56 222 ILE A O 1
ATOM 1600 N N . LEU A 1 223 ? -11.641 0.970 -13.041 1.00 86.62 223 LEU A N 1
ATOM 1601 C CA . LEU A 1 223 ? -11.364 0.405 -14.363 1.00 86.62 223 LEU A CA 1
ATOM 1602 C C . LEU A 1 223 ? -9.869 0.466 -14.688 1.00 86.62 223 LEU A C 1
ATOM 1604 O O . LEU A 1 223 ? -9.309 -0.510 -15.180 1.00 86.62 223 LEU A O 1
ATOM 1608 N N . LYS A 1 224 ? -9.226 1.609 -14.430 1.00 84.81 224 LYS A N 1
ATOM 1609 C CA . LYS A 1 224 ? -7.787 1.778 -14.633 1.00 84.81 224 LYS A CA 1
ATOM 1610 C C . LYS A 1 224 ? -7.006 0.765 -13.798 1.00 84.81 224 LYS A C 1
ATOM 1612 O O . LYS A 1 224 ? -6.163 0.091 -14.371 1.00 84.81 224 LYS A O 1
ATOM 1617 N N . ASN A 1 225 ? -7.307 0.626 -12.509 1.00 88.44 225 ASN A N 1
ATOM 1618 C CA . ASN A 1 225 ? -6.657 -0.337 -11.620 1.00 88.44 225 ASN A CA 1
ATOM 1619 C C . ASN A 1 225 ? -6.860 -1.761 -12.154 1.00 88.44 225 ASN A C 1
ATOM 1621 O O . ASN A 1 225 ? -5.894 -2.464 -12.400 1.00 88.44 225 ASN A O 1
ATOM 1625 N N . SER A 1 226 ? -8.085 -2.123 -12.546 1.00 83.75 226 SER A N 1
ATOM 1626 C CA . SER A 1 226 ? -8.359 -3.425 -13.178 1.00 83.75 226 SER A CA 1
ATOM 1627 C C . SER A 1 226 ? -7.505 -3.682 -14.432 1.00 83.75 226 SER A C 1
ATOM 1629 O O . SER A 1 226 ? -7.070 -4.807 -14.669 1.00 83.75 226 SER A O 1
ATOM 1631 N N . LEU A 1 227 ? -7.254 -2.658 -15.256 1.00 77.31 227 LEU A N 1
ATOM 1632 C CA . LEU A 1 227 ? -6.366 -2.765 -16.419 1.00 77.31 227 LEU A CA 1
ATOM 1633 C C . LEU A 1 227 ? -4.886 -2.865 -16.024 1.00 77.31 227 LEU A C 1
ATOM 1635 O O . LEU A 1 227 ? -4.136 -3.554 -16.717 1.00 77.31 227 LEU A O 1
ATOM 1639 N N . LEU A 1 228 ? -4.470 -2.195 -14.947 1.00 83.25 228 LEU A N 1
ATOM 1640 C CA . LEU A 1 228 ? -3.118 -2.301 -14.404 1.00 83.25 228 LEU A CA 1
ATOM 1641 C C . LEU A 1 228 ? -2.860 -3.708 -13.858 1.00 83.25 228 LEU A C 1
ATOM 1643 O O . LEU A 1 228 ? -1.845 -4.272 -14.232 1.00 83.25 228 LEU A O 1
ATOM 1647 N N . ASN A 1 229 ? -3.806 -4.351 -13.167 1.00 83.75 229 ASN A N 1
ATOM 1648 C CA . ASN A 1 229 ? -3.647 -5.742 -12.703 1.00 83.75 229 ASN A CA 1
ATOM 1649 C C . ASN A 1 229 ? -3.564 -6.731 -13.876 1.00 83.75 229 ASN A C 1
ATOM 1651 O O . ASN A 1 229 ? -2.828 -7.718 -13.849 1.00 83.75 229 ASN A O 1
ATOM 1655 N N . VAL A 1 230 ? -4.282 -6.466 -14.976 1.00 80.06 230 VAL A N 1
ATOM 1656 C CA . VAL A 1 230 ? -4.096 -7.241 -16.216 1.00 80.06 230 VAL A CA 1
ATOM 1657 C C . VAL A 1 230 ? -2.687 -7.027 -16.780 1.00 80.06 230 VAL A C 1
ATOM 1659 O O . VAL A 1 230 ? -2.043 -7.989 -17.207 1.00 80.06 230 VAL A O 1
ATOM 1662 N N . ALA A 1 231 ? -2.197 -5.785 -16.787 1.00 74.50 231 ALA A N 1
ATOM 1663 C CA . ALA A 1 231 ? -0.842 -5.463 -17.223 1.00 74.50 231 ALA A CA 1
ATOM 1664 C C . ALA A 1 231 ? 0.220 -6.088 -16.302 1.00 74.50 231 ALA A C 1
ATOM 1666 O O . ALA A 1 231 ? 1.206 -6.615 -16.804 1.00 74.50 231 ALA A O 1
ATOM 1667 N N . GLU A 1 232 ? -0.002 -6.116 -14.991 1.00 84.44 232 GLU A N 1
ATOM 1668 C CA . GLU A 1 232 ? 0.824 -6.788 -13.992 1.00 84.44 232 GLU A CA 1
ATOM 1669 C C . GLU A 1 232 ? 0.900 -8.292 -14.275 1.00 84.44 232 GLU A C 1
ATOM 1671 O O . GLU A 1 232 ? 1.994 -8.844 -14.361 1.00 84.44 232 GLU A O 1
ATOM 1676 N N . GLY A 1 233 ? -0.229 -8.958 -14.539 1.00 76.94 233 GLY A N 1
ATOM 1677 C CA . GLY A 1 233 ? -0.241 -10.373 -14.922 1.00 76.94 233 GLY A CA 1
ATOM 1678 C C . GLY A 1 233 ? 0.582 -10.658 -16.188 1.00 76.94 233 GLY A C 1
ATOM 1679 O O . GLY A 1 233 ? 1.335 -11.636 -16.250 1.00 76.94 233 GLY A O 1
ATOM 1680 N N . ILE A 1 234 ? 0.498 -9.775 -17.192 1.00 75.25 234 ILE A N 1
ATOM 1681 C CA . ILE A 1 234 ? 1.329 -9.844 -18.407 1.00 75.25 234 ILE A CA 1
ATOM 1682 C C . ILE A 1 234 ? 2.804 -9.596 -18.068 1.00 75.25 234 ILE A C 1
ATOM 1684 O O . ILE A 1 234 ? 3.680 -10.339 -18.514 1.00 75.25 234 ILE A O 1
ATOM 1688 N N . GLY A 1 235 ? 3.088 -8.565 -17.278 1.00 74.88 235 GLY A N 1
ATOM 1689 C CA . GLY A 1 235 ? 4.425 -8.190 -16.846 1.00 74.88 235 GLY A CA 1
ATOM 1690 C C . GLY A 1 235 ? 5.100 -9.300 -16.061 1.00 74.88 235 GLY A C 1
ATOM 1691 O O . GLY A 1 235 ? 6.236 -9.642 -16.360 1.00 74.88 235 GLY A O 1
ATOM 1692 N N . THR A 1 236 ? 4.383 -9.950 -15.150 1.00 80.44 236 THR A N 1
ATOM 1693 C CA . THR A 1 236 ? 4.860 -11.083 -14.356 1.00 80.44 236 THR A CA 1
ATOM 1694 C C . THR A 1 236 ? 5.276 -12.250 -15.247 1.00 80.44 236 THR A C 1
ATOM 1696 O O . THR A 1 236 ? 6.327 -12.851 -15.025 1.00 80.44 236 THR A O 1
ATOM 1699 N N . ALA A 1 237 ? 4.529 -12.530 -16.320 1.00 76.25 237 ALA A N 1
ATOM 1700 C CA . ALA A 1 237 ? 4.928 -13.529 -17.314 1.00 76.25 237 ALA A CA 1
ATOM 1701 C C . ALA A 1 237 ? 6.169 -13.108 -18.131 1.00 76.25 237 ALA A C 1
ATOM 1703 O O . ALA A 1 237 ? 6.921 -13.961 -18.607 1.00 76.25 237 ALA A O 1
ATOM 1704 N N . LEU A 1 238 ? 6.398 -11.801 -18.288 1.00 74.25 238 LEU A N 1
ATOM 1705 C CA . LEU A 1 238 ? 7.538 -11.222 -19.003 1.00 74.25 238 LEU A CA 1
ATOM 1706 C C . LEU A 1 238 ? 8.779 -11.017 -18.127 1.00 74.25 238 LEU A C 1
ATOM 1708 O O . LEU A 1 238 ? 9.886 -10.960 -18.665 1.00 74.25 238 LEU A O 1
ATOM 1712 N N . LEU A 1 239 ? 8.629 -10.922 -16.805 1.00 76.12 239 LEU A N 1
ATOM 1713 C CA . LEU A 1 239 ? 9.719 -10.624 -15.877 1.00 76.12 239 LEU A CA 1
ATOM 1714 C C . LEU A 1 239 ? 10.902 -11.591 -15.996 1.00 76.12 239 LEU A C 1
ATOM 1716 O O . LEU A 1 239 ? 12.023 -11.095 -16.074 1.00 76.12 239 LEU A O 1
ATOM 1720 N N . PRO A 1 240 ? 10.724 -12.925 -16.100 1.00 76.38 240 PRO A N 1
ATOM 1721 C CA . PRO A 1 240 ? 11.852 -13.838 -16.292 1.00 76.38 240 PRO A CA 1
ATOM 1722 C C . PRO A 1 240 ? 12.651 -13.531 -17.563 1.00 76.38 240 PRO A C 1
ATOM 1724 O O . PRO A 1 240 ? 13.872 -13.639 -17.577 1.00 76.38 240 PRO A O 1
ATOM 1727 N N . ILE A 1 241 ? 11.966 -13.100 -18.624 1.00 71.94 241 ILE A N 1
ATOM 1728 C CA . ILE A 1 241 ? 12.584 -12.752 -19.904 1.00 71.94 241 ILE A CA 1
ATOM 1729 C C . ILE A 1 241 ? 13.328 -11.418 -19.789 1.00 71.94 241 ILE A C 1
ATOM 1731 O O . ILE A 1 241 ? 14.444 -11.283 -20.284 1.00 71.94 241 ILE A O 1
ATOM 1735 N N . ALA A 1 242 ? 12.732 -10.435 -19.112 1.00 68.38 242 ALA A N 1
ATOM 1736 C CA . ALA A 1 242 ? 13.379 -9.157 -18.839 1.00 68.38 242 ALA A CA 1
ATOM 1737 C C . ALA A 1 242 ? 14.618 -9.328 -17.940 1.00 68.38 242 ALA A C 1
ATOM 1739 O O . ALA A 1 242 ? 15.652 -8.712 -18.197 1.00 68.38 242 ALA A O 1
ATOM 1740 N N . GLN A 1 243 ? 14.541 -10.199 -16.930 1.00 72.56 243 GLN A N 1
ATOM 1741 C CA . GLN A 1 243 ? 15.658 -10.555 -16.056 1.00 72.56 243 GLN A CA 1
ATOM 1742 C C . GLN A 1 243 ? 16.770 -11.272 -16.825 1.00 72.56 243 GLN A C 1
ATOM 1744 O O . GLN A 1 243 ? 17.932 -10.900 -16.675 1.00 72.56 243 GLN A O 1
ATOM 1749 N N . ASP A 1 244 ? 16.432 -12.240 -17.680 1.00 71.12 244 ASP A N 1
ATOM 1750 C CA . ASP A 1 244 ? 17.395 -12.924 -18.550 1.00 71.12 244 ASP A CA 1
ATOM 1751 C C . ASP A 1 244 ? 18.095 -11.933 -19.491 1.00 71.12 244 ASP A C 1
ATOM 1753 O O . ASP A 1 244 ? 19.321 -11.899 -19.570 1.00 71.12 244 ASP A O 1
ATOM 1757 N N . PHE A 1 245 ? 17.336 -11.039 -20.128 1.00 64.81 245 PHE A N 1
ATOM 1758 C CA . PHE A 1 245 ? 17.894 -9.995 -20.983 1.00 64.81 245 PHE A CA 1
ATOM 1759 C C . PHE A 1 245 ? 18.819 -9.041 -20.209 1.00 64.81 245 PHE A C 1
ATOM 1761 O O . PHE A 1 245 ? 19.925 -8.736 -20.665 1.00 64.81 245 PHE A O 1
ATOM 1768 N N . LEU A 1 246 ? 18.409 -8.601 -19.016 1.00 65.69 246 LEU A N 1
ATOM 1769 C CA . LEU A 1 246 ? 19.238 -7.776 -18.142 1.00 65.69 246 LEU A CA 1
ATOM 1770 C C . LEU A 1 246 ? 20.542 -8.502 -17.781 1.00 65.69 246 LEU A C 1
ATOM 1772 O O . LEU A 1 246 ? 21.618 -7.951 -17.993 1.00 65.69 246 LEU A O 1
ATOM 1776 N N . GLN A 1 247 ? 20.462 -9.736 -17.283 1.00 72.50 247 GLN A N 1
ATOM 1777 C CA . GLN A 1 247 ? 21.615 -10.480 -16.772 1.00 72.50 247 GLN A CA 1
ATOM 1778 C C . GLN A 1 247 ? 22.566 -10.964 -17.866 1.00 72.50 247 GLN A C 1
ATOM 1780 O O . GLN A 1 247 ? 23.778 -10.922 -17.675 1.00 72.50 247 GLN A O 1
ATOM 1785 N N . ASN A 1 248 ? 22.034 -11.392 -19.010 1.00 66.25 248 ASN A N 1
ATOM 1786 C CA . ASN A 1 248 ? 22.814 -12.055 -20.053 1.00 66.25 248 ASN A CA 1
ATOM 1787 C C . ASN A 1 248 ? 23.141 -11.149 -21.245 1.00 66.25 248 ASN A C 1
ATOM 1789 O O . ASN A 1 248 ? 24.009 -11.494 -22.044 1.00 66.25 248 ASN A O 1
ATOM 1793 N N . THR A 1 249 ? 22.491 -9.986 -21.370 1.00 58.94 249 THR A N 1
ATOM 1794 C CA . THR A 1 249 ? 22.780 -9.015 -22.441 1.00 58.94 249 THR A CA 1
ATOM 1795 C C . THR A 1 249 ? 23.272 -7.680 -21.892 1.00 58.94 249 THR A C 1
ATOM 1797 O O . THR A 1 249 ? 24.341 -7.223 -22.285 1.00 58.94 249 THR A O 1
ATOM 1800 N N . ILE A 1 250 ? 22.541 -7.057 -20.963 1.00 56.56 250 ILE A N 1
ATOM 1801 C CA . ILE A 1 250 ? 22.863 -5.697 -20.499 1.00 56.56 250 ILE A CA 1
ATOM 1802 C C . ILE A 1 250 ? 24.033 -5.678 -19.508 1.00 56.56 250 ILE A C 1
ATOM 1804 O O . ILE A 1 250 ? 24.982 -4.922 -19.712 1.00 56.56 250 ILE A O 1
ATOM 1808 N N . LEU A 1 251 ? 24.011 -6.505 -18.455 1.00 65.69 251 LEU A N 1
ATOM 1809 C CA . LEU A 1 251 ? 25.091 -6.543 -17.459 1.00 65.69 251 LEU A CA 1
ATOM 1810 C C . LEU A 1 251 ? 26.463 -6.878 -18.080 1.00 65.69 251 LEU A C 1
ATOM 1812 O O . LEU A 1 251 ? 27.428 -6.187 -17.754 1.00 65.69 251 LEU A O 1
ATOM 1816 N N . PRO A 1 252 ? 26.588 -7.834 -19.024 1.00 74.00 252 PRO A N 1
ATOM 1817 C CA . PRO A 1 252 ? 27.855 -8.107 -19.701 1.00 74.00 252 PRO A CA 1
ATOM 1818 C C . PRO A 1 252 ? 28.310 -6.982 -20.641 1.00 74.00 252 PRO A C 1
ATOM 1820 O O . PRO A 1 252 ? 29.490 -6.916 -20.976 1.00 74.00 252 PRO A O 1
ATOM 1823 N N . MET A 1 253 ? 27.408 -6.086 -21.059 1.00 55.75 253 MET A N 1
ATOM 1824 C CA . MET A 1 253 ? 27.746 -4.888 -21.837 1.00 55.75 253 MET A CA 1
ATOM 1825 C C . MET A 1 253 ? 28.201 -3.709 -20.967 1.00 55.75 253 MET A C 1
ATOM 1827 O O . MET A 1 253 ? 28.799 -2.776 -21.504 1.00 55.75 253 MET A O 1
ATOM 1831 N N . LEU A 1 254 ? 27.973 -3.730 -19.646 1.00 64.38 254 LEU A N 1
ATOM 1832 C CA . LEU A 1 254 ? 28.382 -2.638 -18.752 1.00 64.38 254 LEU A CA 1
ATOM 1833 C C . LEU A 1 254 ? 29.875 -2.283 -18.854 1.00 64.38 254 LEU A C 1
ATOM 1835 O O . LEU A 1 254 ? 30.158 -1.090 -18.946 1.00 64.38 254 LEU A O 1
ATOM 1839 N N . PRO A 1 255 ? 30.827 -3.239 -18.911 1.00 73.12 255 PRO A N 1
ATOM 1840 C CA . PRO A 1 255 ? 32.242 -2.909 -19.075 1.00 73.12 255 PRO A CA 1
ATOM 1841 C C . PRO A 1 255 ? 32.529 -2.166 -20.385 1.00 73.12 255 PRO A C 1
ATOM 1843 O O . PRO A 1 255 ? 33.278 -1.197 -20.389 1.00 73.12 255 PRO A O 1
ATOM 1846 N N . ALA A 1 256 ? 31.878 -2.554 -21.486 1.00 63.97 256 ALA A N 1
ATOM 1847 C CA . ALA A 1 256 ? 32.035 -1.878 -22.774 1.00 63.97 256 ALA A CA 1
ATOM 1848 C C . ALA A 1 256 ? 31.417 -0.466 -22.770 1.00 63.97 256 ALA A C 1
ATOM 1850 O O . ALA A 1 256 ? 31.956 0.455 -23.381 1.00 63.97 256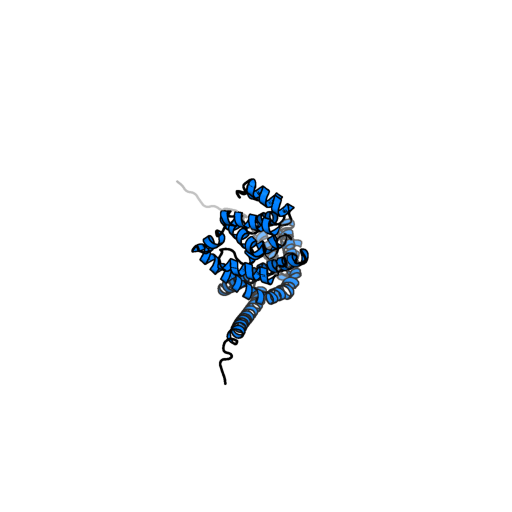 ALA A O 1
ATOM 1851 N N . ILE A 1 257 ? 30.301 -0.273 -22.056 1.00 57.78 257 ILE A N 1
ATOM 1852 C CA . ILE A 1 257 ? 29.676 1.046 -21.859 1.00 57.78 257 ILE A CA 1
ATOM 1853 C C . ILE A 1 257 ? 30.571 1.944 -20.993 1.00 57.78 257 ILE A C 1
ATOM 1855 O O . ILE A 1 257 ? 30.726 3.126 -21.300 1.00 57.78 257 ILE A O 1
ATOM 1859 N N . GLN A 1 258 ? 31.182 1.395 -19.940 1.00 66.31 258 GLN A N 1
ATOM 1860 C CA . GLN A 1 258 ? 32.147 2.106 -19.098 1.00 66.31 258 GLN A CA 1
ATOM 1861 C C . GLN A 1 258 ? 33.387 2.504 -19.898 1.00 66.31 258 GLN A C 1
ATOM 1863 O O . GLN A 1 258 ? 33.764 3.671 -19.883 1.00 66.31 258 GLN A O 1
ATOM 1868 N N . GLU A 1 259 ? 33.949 1.583 -20.681 1.00 69.69 259 GLU A N 1
ATOM 1869 C CA . GLU A 1 259 ? 35.096 1.853 -21.548 1.00 69.69 259 GLU A CA 1
ATOM 1870 C C . GLU A 1 259 ? 34.779 2.954 -22.577 1.00 69.69 259 GLU A C 1
ATOM 1872 O O . GLU A 1 259 ? 35.583 3.861 -22.801 1.00 69.69 259 GLU A O 1
ATOM 1877 N N . LEU A 1 260 ? 33.583 2.932 -23.175 1.00 64.12 260 LEU A N 1
ATOM 1878 C CA . LEU A 1 260 ? 33.126 3.987 -24.081 1.00 64.12 260 LEU A CA 1
ATOM 1879 C C . LEU A 1 260 ? 32.993 5.343 -23.367 1.00 64.12 260 LEU A C 1
ATOM 1881 O O . LEU A 1 260 ? 33.419 6.365 -23.910 1.00 64.12 260 LEU A O 1
ATOM 1885 N N . ALA A 1 261 ? 32.426 5.364 -22.158 1.00 63.06 261 ALA A N 1
ATOM 1886 C CA . ALA A 1 261 ? 32.273 6.578 -21.360 1.00 63.06 261 ALA A CA 1
ATOM 1887 C C . ALA A 1 261 ? 33.629 7.159 -20.920 1.00 63.06 261 ALA A C 1
ATOM 1889 O O . ALA A 1 261 ? 33.825 8.373 -20.979 1.00 63.06 261 ALA A O 1
ATOM 1890 N N . GLU A 1 262 ? 34.588 6.312 -20.543 1.00 73.88 262 GLU A N 1
ATOM 1891 C CA . GLU A 1 262 ? 35.956 6.709 -20.193 1.00 73.88 262 GLU A CA 1
ATOM 1892 C C . GLU A 1 262 ? 36.711 7.271 -21.397 1.00 73.88 262 GLU A C 1
ATOM 1894 O O . GLU A 1 262 ? 37.313 8.349 -21.314 1.00 73.88 262 GLU A O 1
ATOM 1899 N N . LYS A 1 263 ? 36.626 6.597 -22.551 1.00 69.88 263 LYS A N 1
ATOM 1900 C CA . LYS A 1 263 ? 37.170 7.109 -23.815 1.00 69.88 263 LYS A CA 1
ATOM 1901 C C . LYS A 1 263 ? 36.554 8.462 -24.161 1.00 69.88 263 LYS A C 1
ATOM 1903 O O . LYS A 1 263 ? 37.271 9.366 -24.587 1.00 69.88 263 LYS A O 1
ATOM 1908 N N . PHE A 1 264 ? 35.250 8.643 -23.933 1.00 67.06 264 PHE A N 1
ATOM 1909 C CA . PHE A 1 264 ? 34.561 9.912 -24.189 1.00 67.06 264 PHE A CA 1
ATOM 1910 C C . PHE A 1 264 ? 35.025 11.016 -23.246 1.00 67.06 264 PHE A C 1
ATOM 1912 O O . PHE A 1 264 ? 35.366 12.109 -23.695 1.00 67.06 264 PHE A O 1
ATOM 1919 N N . GLY A 1 265 ? 35.110 10.725 -21.949 1.00 70.06 265 GLY A N 1
ATOM 1920 C CA . GLY A 1 265 ? 35.647 11.653 -20.959 1.00 70.06 265 GLY A CA 1
ATOM 1921 C C . GLY A 1 265 ? 37.084 12.071 -21.280 1.00 70.06 265 GLY A C 1
ATOM 1922 O O . GLY A 1 265 ? 37.422 13.254 -21.183 1.00 70.06 265 GLY A O 1
ATOM 1923 N N . THR A 1 266 ? 37.910 11.130 -21.738 1.00 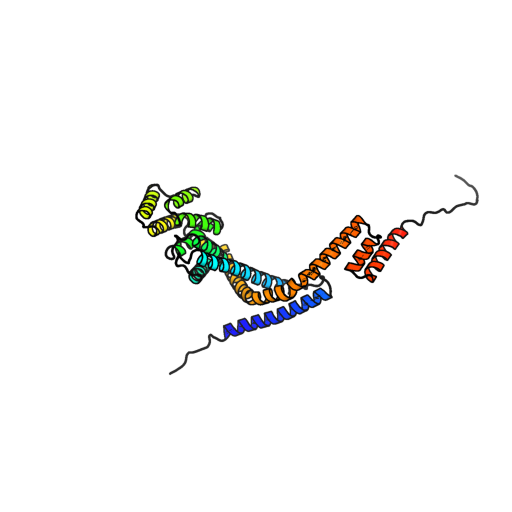78.25 266 THR A N 1
ATOM 1924 C CA . THR A 1 266 ? 39.297 11.379 -22.159 1.00 78.25 266 THR A CA 1
ATOM 1925 C C . THR A 1 266 ? 39.351 12.262 -23.403 1.00 78.25 266 THR A C 1
ATOM 1927 O O . THR A 1 266 ? 40.091 13.246 -23.427 1.00 78.25 266 THR A O 1
ATOM 1930 N N . LEU A 1 267 ? 38.516 11.981 -24.405 1.00 74.00 267 LEU A N 1
ATOM 1931 C CA . LEU A 1 267 ? 38.395 12.782 -25.622 1.00 74.00 267 LEU A CA 1
ATOM 1932 C C . LEU A 1 267 ? 37.971 14.226 -25.325 1.00 74.00 267 LEU A C 1
ATOM 1934 O O . LEU A 1 267 ? 38.580 15.173 -25.817 1.00 74.00 267 LEU A O 1
ATOM 1938 N N . VAL A 1 268 ? 36.951 14.410 -24.485 1.00 75.25 268 VAL A N 1
ATOM 1939 C CA . VAL A 1 268 ? 36.476 15.738 -24.075 1.00 75.25 268 VAL A CA 1
ATOM 1940 C C . VAL A 1 268 ? 37.553 16.470 -23.270 1.00 75.25 268 VAL A C 1
ATOM 1942 O O . VAL A 1 268 ? 37.830 17.643 -23.516 1.00 75.25 268 VAL A O 1
ATOM 1945 N N . THR A 1 269 ? 38.211 15.788 -22.333 1.00 76.00 269 THR A N 1
ATOM 1946 C CA . THR A 1 269 ? 39.246 16.403 -21.488 1.00 76.00 269 THR A CA 1
ATOM 1947 C C . THR A 1 269 ? 40.462 16.844 -22.302 1.00 76.00 269 THR A C 1
ATOM 1949 O O . THR A 1 269 ? 40.953 17.957 -22.110 1.00 76.00 269 THR A O 1
ATOM 1952 N N . THR A 1 270 ? 40.940 16.003 -23.219 1.00 79.88 270 THR A N 1
ATOM 1953 C CA . THR A 1 270 ? 42.071 16.326 -24.105 1.00 79.88 270 THR A CA 1
ATOM 1954 C C . THR A 1 270 ? 41.709 17.440 -25.087 1.00 79.88 270 THR A C 1
ATOM 1956 O O . THR A 1 270 ? 42.499 18.370 -25.252 1.00 79.88 270 THR A O 1
ATOM 1959 N N . LEU A 1 271 ? 40.483 17.449 -25.626 1.00 75.50 271 LEU A N 1
ATOM 1960 C CA . LEU A 1 271 ? 39.975 18.548 -26.453 1.00 75.50 271 LEU A CA 1
ATOM 1961 C C . LEU A 1 271 ? 40.047 19.900 -25.731 1.00 75.50 271 LEU A C 1
ATOM 1963 O O . LEU A 1 271 ? 40.521 20.875 -26.310 1.00 75.50 271 LEU A O 1
ATOM 1967 N N . PHE A 1 272 ? 39.587 19.967 -24.479 1.00 74.62 272 PHE A N 1
ATOM 1968 C CA . PHE A 1 272 ? 39.529 21.223 -23.724 1.00 74.62 272 PHE A CA 1
ATOM 1969 C C . PHE A 1 272 ? 40.874 21.651 -23.123 1.00 74.62 272 PHE A C 1
ATOM 1971 O O . PHE A 1 272 ? 41.140 22.849 -23.053 1.00 74.62 272 PHE A O 1
ATOM 1978 N N . LYS A 1 273 ? 41.714 20.711 -22.671 1.00 83.19 273 LYS A N 1
ATOM 1979 C CA . LYS A 1 273 ? 42.991 21.030 -22.005 1.00 83.19 273 LYS A CA 1
ATOM 1980 C C . LYS A 1 273 ? 44.165 21.176 -22.969 1.00 83.19 273 LYS A C 1
ATOM 1982 O O . LYS A 1 273 ? 44.981 22.070 -22.779 1.00 83.19 273 LYS A O 1
ATOM 1987 N N . ALA A 1 274 ? 44.262 20.292 -23.960 1.00 83.00 274 ALA A N 1
ATOM 1988 C CA . ALA A 1 274 ? 45.385 20.237 -24.899 1.00 83.00 274 ALA A CA 1
ATOM 1989 C C . ALA A 1 274 ? 45.032 20.852 -26.266 1.00 83.00 274 ALA A C 1
ATOM 1991 O O . ALA A 1 274 ? 45.912 21.269 -27.016 1.00 83.00 274 ALA A O 1
ATOM 1992 N N . GLY A 1 275 ? 43.740 20.987 -26.573 1.00 74.06 275 GLY A N 1
ATOM 1993 C CA . GLY A 1 275 ? 43.257 21.610 -27.799 1.00 74.06 275 GLY A CA 1
ATOM 1994 C C . GLY A 1 275 ? 43.111 20.621 -28.964 1.00 74.06 275 GLY A C 1
ATOM 1995 O O . GLY A 1 275 ? 43.705 19.540 -28.964 1.00 74.06 275 GLY A O 1
ATOM 1996 N N . PRO A 1 276 ? 42.344 20.992 -30.004 1.00 75.81 276 PRO A N 1
ATOM 1997 C CA . PRO A 1 276 ? 41.896 20.080 -31.064 1.00 75.81 276 PRO A CA 1
ATOM 1998 C C . PRO A 1 276 ? 42.983 19.655 -32.071 1.00 75.81 276 PRO A C 1
ATOM 2000 O O . PRO A 1 276 ? 42.710 18.849 -32.958 1.00 75.81 276 PRO A O 1
ATOM 2003 N N . LEU A 1 277 ? 44.192 20.216 -31.978 1.00 78.62 277 LEU A N 1
ATOM 2004 C CA . LEU A 1 277 ? 45.347 19.882 -32.827 1.00 78.62 277 LEU A CA 1
ATOM 2005 C C . LEU A 1 277 ? 46.467 19.169 -32.055 1.00 78.62 277 LEU A C 1
ATOM 2007 O O . LEU A 1 277 ? 47.524 18.907 -32.624 1.00 78.62 277 LEU A O 1
ATOM 2011 N N . SER A 1 278 ? 46.259 18.892 -30.767 1.00 83.00 278 SER A N 1
ATOM 2012 C CA . SER A 1 278 ? 47.251 18.217 -29.934 1.00 83.00 278 SER A CA 1
ATOM 2013 C C . SER A 1 278 ? 47.388 16.737 -30.295 1.00 83.00 278 SER A C 1
ATOM 2015 O O . SER A 1 278 ? 46.433 16.101 -30.759 1.00 83.00 278 SER A O 1
ATOM 2017 N N . SER A 1 279 ? 48.580 16.181 -30.070 1.00 80.94 279 SER A N 1
ATOM 2018 C CA . SER A 1 279 ? 48.826 14.744 -30.215 1.00 80.94 279 SER A CA 1
ATOM 2019 C C . SER A 1 279 ? 47.986 13.944 -29.224 1.00 80.94 279 SER A C 1
ATOM 2021 O O . SER A 1 279 ? 47.410 12.937 -29.617 1.00 80.94 279 SER A O 1
ATOM 2023 N N . GLU A 1 280 ? 47.801 14.439 -27.994 1.00 82.06 280 GLU A N 1
ATOM 2024 C CA . GLU A 1 280 ? 46.988 13.767 -26.973 1.00 82.06 280 GLU A CA 1
ATOM 2025 C C . GLU A 1 280 ? 45.503 13.697 -27.366 1.00 82.06 280 GLU A C 1
ATOM 2027 O O . GLU A 1 280 ? 44.832 12.694 -27.125 1.00 82.06 280 GLU A O 1
ATOM 2032 N N . PHE A 1 281 ? 44.974 14.740 -28.018 1.00 78.19 281 PHE A N 1
ATOM 2033 C CA . PHE A 1 281 ? 43.620 14.703 -28.576 1.00 78.19 281 PHE A CA 1
ATOM 2034 C C . PHE A 1 281 ? 43.516 13.750 -29.777 1.00 78.19 281 PHE A C 1
ATOM 2036 O O . PHE A 1 281 ? 42.495 13.086 -29.952 1.00 78.19 281 PHE A O 1
ATOM 2043 N N . GLY A 1 282 ? 44.571 13.646 -30.590 1.00 77.25 282 GLY A N 1
ATOM 2044 C CA . GLY A 1 282 ? 44.659 12.678 -31.688 1.00 77.25 282 GLY A CA 1
ATOM 2045 C C . GLY A 1 282 ? 44.651 11.233 -31.219 1.00 77.25 282 GLY A C 1
ATOM 2046 O O . GLY A 1 282 ? 43.909 10.417 -31.760 1.00 77.25 282 GLY A O 1
ATOM 2047 N N . GLU A 1 283 ? 45.411 10.937 -30.170 1.00 81.88 283 GLU A N 1
ATOM 2048 C CA . GLU A 1 283 ? 45.437 9.628 -29.519 1.00 81.88 283 GLU A CA 1
ATOM 2049 C C . GLU A 1 283 ? 44.075 9.288 -28.896 1.00 81.88 283 GLU A C 1
ATOM 2051 O O . GLU A 1 283 ? 43.571 8.182 -29.085 1.00 81.88 283 GLU A O 1
ATOM 2056 N N . ALA A 1 284 ? 43.416 10.250 -28.239 1.00 77.38 284 ALA A N 1
ATOM 2057 C CA . ALA A 1 284 ? 42.073 10.057 -27.689 1.00 77.38 284 ALA A CA 1
ATOM 2058 C C . ALA A 1 284 ? 41.003 9.840 -28.780 1.00 77.38 284 ALA A C 1
ATOM 2060 O O . ALA A 1 284 ? 40.106 9.011 -28.614 1.00 77.38 284 ALA A O 1
ATOM 2061 N N . LEU A 1 285 ? 41.109 10.538 -29.920 1.00 71.19 285 LEU A N 1
ATOM 2062 C CA . LEU A 1 285 ? 40.279 10.283 -31.103 1.00 71.19 285 LEU A CA 1
ATOM 2063 C C . LEU A 1 285 ? 40.544 8.890 -31.682 1.00 71.19 285 LEU A C 1
ATOM 2065 O O . LEU A 1 285 ? 39.595 8.194 -32.040 1.00 71.19 285 LEU A O 1
ATOM 2069 N N . GLY A 1 286 ? 41.811 8.476 -31.756 1.00 71.00 286 GLY A N 1
ATOM 2070 C CA . GLY A 1 286 ? 42.221 7.167 -32.265 1.00 71.00 286 GLY A CA 1
ATOM 2071 C C . GLY A 1 286 ? 41.703 6.024 -31.397 1.00 71.00 286 GLY A C 1
ATOM 2072 O O . GLY A 1 286 ? 41.148 5.057 -31.912 1.00 71.00 286 GLY A O 1
ATOM 2073 N N . ALA A 1 287 ? 41.782 6.179 -30.075 1.00 73.12 287 ALA A N 1
ATOM 2074 C CA . ALA A 1 287 ? 41.267 5.212 -29.110 1.00 73.12 287 ALA A CA 1
ATOM 2075 C C . ALA A 1 287 ? 39.733 5.060 -29.151 1.00 73.12 287 ALA A C 1
ATOM 2077 O O . ALA A 1 287 ? 39.217 3.996 -28.797 1.00 73.12 287 ALA A O 1
ATOM 2078 N N . MET A 1 288 ? 39.004 6.104 -29.569 1.00 65.69 288 MET A N 1
ATOM 2079 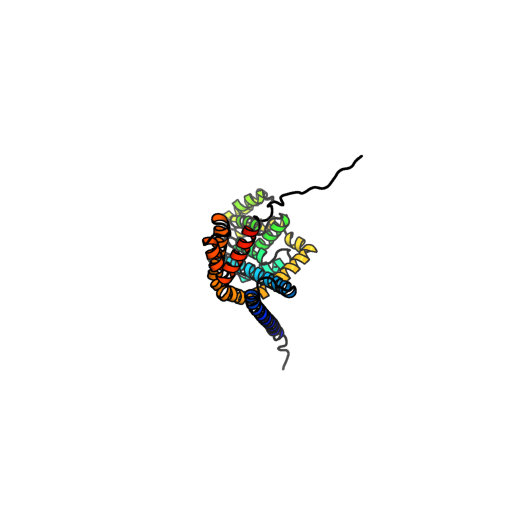C CA . MET A 1 288 ? 37.540 6.102 -29.652 1.00 65.69 288 MET A CA 1
ATOM 2080 C C . MET A 1 288 ? 36.997 5.683 -31.025 1.00 65.69 288 MET A C 1
ATOM 2082 O O . MET A 1 288 ? 36.028 4.930 -31.092 1.00 65.69 288 MET A O 1
ATOM 2086 N N . PHE A 1 289 ? 37.585 6.185 -32.111 1.00 71.50 289 PHE A N 1
ATOM 2087 C CA . PHE A 1 289 ? 37.027 6.082 -33.466 1.00 71.50 289 PHE A CA 1
ATOM 2088 C C . PHE A 1 289 ? 37.955 5.375 -34.465 1.00 71.50 289 PHE A C 1
ATOM 2090 O O . PHE A 1 289 ? 37.625 5.291 -35.651 1.00 71.50 289 PHE A O 1
ATOM 2097 N N . GLY A 1 290 ? 39.107 4.879 -34.006 1.00 73.75 290 GLY A N 1
ATOM 2098 C CA . GLY A 1 290 ? 40.160 4.309 -34.845 1.00 73.75 290 GLY A CA 1
ATOM 2099 C C . GLY A 1 290 ? 41.105 5.370 -35.422 1.00 73.75 290 GLY A C 1
ATOM 2100 O O . GLY A 1 290 ? 40.729 6.527 -35.630 1.00 73.75 290 GLY A O 1
ATOM 2101 N N . GLU A 1 291 ? 42.352 4.973 -35.696 1.00 73.44 291 GLU A N 1
ATOM 2102 C CA . GLU A 1 291 ? 43.419 5.888 -36.141 1.00 73.44 291 GLU A CA 1
ATOM 2103 C C . GLU A 1 291 ? 43.121 6.581 -37.479 1.00 73.44 291 GLU A C 1
ATOM 2105 O O . GLU A 1 291 ? 43.483 7.742 -37.683 1.00 73.44 291 GLU A O 1
ATOM 2110 N N . GLU A 1 292 ? 42.417 5.899 -38.384 1.00 72.50 292 GLU A N 1
ATOM 2111 C CA . GLU A 1 292 ? 42.060 6.438 -39.697 1.00 72.50 292 GLU A CA 1
ATOM 2112 C C . GLU A 1 292 ? 41.085 7.620 -39.570 1.00 72.50 292 GLU A C 1
ATOM 2114 O O . GLU A 1 292 ? 41.320 8.698 -40.123 1.00 72.50 292 GLU A O 1
ATOM 2119 N N . THR A 1 293 ? 40.036 7.461 -38.758 1.00 68.12 293 THR A N 1
ATOM 2120 C CA . THR A 1 293 ? 39.049 8.509 -38.464 1.00 68.12 293 THR A CA 1
ATOM 2121 C C . THR A 1 293 ? 39.685 9.676 -37.705 1.00 68.12 293 THR A C 1
ATOM 2123 O O . THR A 1 293 ? 39.423 10.840 -38.018 1.00 68.12 293 THR A O 1
ATOM 2126 N N . ALA A 1 294 ? 40.572 9.386 -36.748 1.00 68.25 294 ALA A N 1
ATOM 2127 C CA . ALA A 1 294 ? 41.309 10.401 -35.998 1.00 68.25 294 ALA A CA 1
ATOM 2128 C C . ALA A 1 294 ? 42.177 11.277 -36.916 1.00 68.25 294 ALA A C 1
ATOM 2130 O O . ALA A 1 294 ? 42.109 12.508 -36.858 1.00 68.25 294 ALA A O 1
ATOM 2131 N N . THR A 1 295 ? 42.915 10.645 -37.832 1.00 73.00 295 THR A N 1
ATOM 2132 C CA . THR A 1 295 ? 43.782 11.324 -38.806 1.00 73.00 295 THR A CA 1
ATOM 2133 C C . THR A 1 295 ? 42.972 12.202 -39.764 1.00 73.00 295 THR A C 1
ATOM 2135 O O . THR A 1 295 ? 43.359 13.340 -40.058 1.00 73.00 295 THR A O 1
ATOM 2138 N N . GLN A 1 296 ? 41.811 11.722 -40.225 1.00 73.25 296 GLN A N 1
ATOM 2139 C CA . GLN A 1 296 ? 40.909 12.501 -41.079 1.00 73.25 296 GLN A CA 1
ATOM 2140 C C . GLN A 1 296 ? 40.363 13.741 -40.355 1.00 73.25 296 GLN A C 1
ATOM 2142 O O . GLN A 1 296 ? 40.409 14.846 -40.906 1.00 73.25 296 GLN A O 1
ATOM 2147 N N . ILE A 1 297 ? 39.904 13.589 -39.108 1.00 66.25 297 ILE A N 1
ATOM 2148 C CA . ILE A 1 297 ? 39.374 14.690 -38.290 1.00 66.25 297 ILE A CA 1
ATOM 2149 C C . ILE A 1 297 ? 40.459 15.743 -38.025 1.00 66.25 297 ILE A C 1
ATOM 2151 O O . ILE A 1 297 ? 40.232 16.931 -38.271 1.00 66.25 297 ILE A O 1
ATOM 2155 N N . GLN A 1 298 ? 41.664 15.335 -37.617 1.00 67.38 298 GLN A N 1
ATOM 2156 C CA . GLN A 1 298 ? 42.772 16.266 -37.379 1.00 67.38 298 GLN A CA 1
ATOM 2157 C C . GLN A 1 298 ? 43.219 16.999 -38.651 1.00 67.38 298 GLN A C 1
ATOM 2159 O O . GLN A 1 298 ? 43.479 18.203 -38.616 1.00 67.38 298 GLN A O 1
ATOM 2164 N N . THR A 1 299 ? 43.233 16.316 -39.799 1.00 74.06 299 THR A N 1
ATOM 2165 C CA . THR A 1 299 ? 43.570 16.931 -41.094 1.00 74.06 299 THR A CA 1
ATOM 2166 C C . THR A 1 299 ? 42.554 18.010 -41.492 1.00 74.06 299 THR A C 1
ATOM 2168 O O . THR A 1 299 ? 42.932 19.073 -41.995 1.00 74.06 299 THR A O 1
ATOM 2171 N N . ILE A 1 300 ? 41.258 17.776 -41.252 1.00 71.44 300 ILE A N 1
ATOM 2172 C CA . ILE A 1 300 ? 40.189 18.749 -41.529 1.00 71.44 300 ILE A CA 1
ATOM 2173 C C . ILE A 1 300 ? 40.308 19.973 -40.607 1.00 71.44 300 ILE A C 1
ATOM 2175 O O . ILE A 1 300 ? 40.204 21.110 -41.080 1.00 71.44 300 ILE A O 1
ATOM 2179 N N . ILE A 1 301 ? 40.569 19.758 -39.314 1.00 67.06 301 ILE A N 1
ATOM 2180 C CA . ILE A 1 301 ? 40.762 20.832 -38.327 1.00 67.06 301 ILE A CA 1
ATOM 2181 C C . ILE A 1 301 ? 42.016 21.659 -38.670 1.00 67.06 301 ILE A C 1
ATOM 2183 O O . ILE A 1 301 ? 41.953 22.892 -38.704 1.00 67.06 301 ILE A O 1
ATOM 2187 N N . GLY A 1 302 ? 43.127 21.005 -39.026 1.00 68.38 302 GLY A N 1
ATOM 2188 C CA . GLY A 1 302 ? 44.382 21.659 -39.415 1.00 68.38 302 GLY A CA 1
ATOM 2189 C C . GLY A 1 302 ? 44.257 22.519 -40.677 1.00 68.38 302 GLY A C 1
ATOM 2190 O O . GLY A 1 302 ? 44.746 23.650 -40.709 1.00 68.38 302 GLY A O 1
ATOM 2191 N N . ARG A 1 303 ? 43.519 22.052 -41.697 1.00 66.25 303 ARG A N 1
ATOM 2192 C CA . ARG A 1 303 ? 43.253 22.837 -42.921 1.00 66.25 303 ARG A CA 1
ATOM 2193 C C . ARG A 1 303 ? 42.427 24.099 -42.658 1.00 66.25 303 ARG A C 1
ATOM 2195 O O . ARG A 1 303 ? 42.677 25.122 -43.292 1.00 66.25 303 ARG A O 1
ATOM 2202 N N . ARG A 1 304 ? 41.466 24.059 -41.726 1.00 56.84 304 ARG A N 1
ATOM 2203 C CA . ARG A 1 304 ? 40.677 25.247 -41.342 1.00 56.84 304 ARG A CA 1
ATOM 2204 C C . ARG A 1 304 ? 41.498 26.273 -40.560 1.00 56.84 304 ARG A C 1
ATOM 2206 O O . ARG A 1 304 ? 41.302 27.465 -40.769 1.00 56.84 304 ARG A O 1
ATOM 2213 N N . SER A 1 305 ? 42.432 25.830 -39.717 1.00 54.56 305 SER A N 1
ATOM 2214 C CA . SER A 1 305 ? 43.342 26.726 -38.989 1.00 54.56 305 SER A CA 1
ATOM 2215 C C . SER A 1 305 ? 44.344 27.425 -39.928 1.00 54.56 305 SER A C 1
ATOM 2217 O O . SER A 1 305 ? 44.567 28.628 -39.809 1.00 54.56 305 SER A O 1
ATOM 2219 N N . ALA A 1 306 ? 44.864 26.719 -40.941 1.00 51.25 306 ALA A N 1
ATOM 2220 C CA . ALA A 1 306 ? 45.814 27.270 -41.916 1.00 51.25 306 ALA A CA 1
ATOM 2221 C C . ALA A 1 306 ? 45.183 28.207 -42.974 1.00 51.25 306 ALA A C 1
ATOM 2223 O O . ALA A 1 306 ? 45.863 29.073 -43.527 1.00 51.25 306 ALA A O 1
ATOM 2224 N N . GLY A 1 307 ? 43.882 28.073 -43.259 1.00 46.38 307 GLY A N 1
ATOM 2225 C CA . GLY A 1 307 ? 43.170 28.886 -44.257 1.00 46.38 307 GLY A CA 1
ATOM 2226 C C . GLY A 1 307 ? 42.872 30.336 -43.843 1.00 46.38 307 GLY A C 1
ATOM 2227 O O . GLY A 1 307 ? 42.437 31.128 -44.676 1.00 46.38 307 GLY A O 1
ATOM 2228 N N . GLY A 1 308 ? 43.111 30.711 -42.582 1.00 43.94 308 GLY A N 1
ATOM 2229 C CA . GLY A 1 308 ? 42.786 32.038 -42.046 1.00 43.94 308 GLY A CA 1
ATOM 2230 C C . GLY A 1 308 ? 43.825 33.141 -42.288 1.00 43.94 308 GLY A C 1
ATOM 2231 O O . GLY A 1 308 ? 43.605 34.264 -41.839 1.00 43.94 308 GLY A O 1
ATOM 2232 N N . HIS A 1 309 ? 44.964 32.864 -42.938 1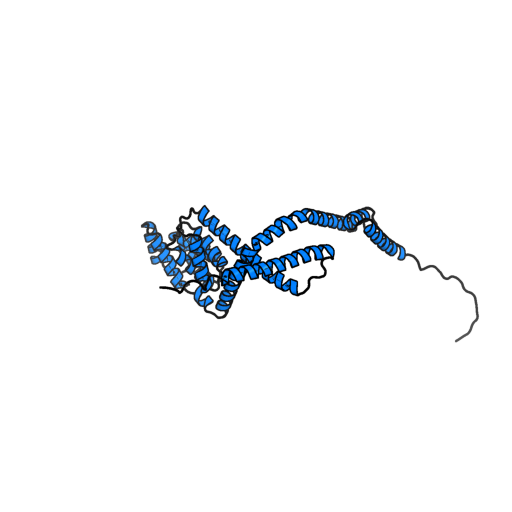.00 48.09 309 HIS A N 1
ATOM 2233 C CA . HIS A 1 309 ? 46.116 33.789 -42.954 1.00 48.09 309 HIS A CA 1
ATOM 2234 C C . HIS A 1 309 ? 46.728 34.115 -44.324 1.00 48.09 309 HIS A C 1
ATOM 2236 O O . HIS A 1 309 ? 47.866 34.572 -44.392 1.00 48.09 309 HIS A O 1
ATOM 2242 N N . VAL A 1 310 ? 46.000 33.973 -45.437 1.00 47.84 310 VAL A N 1
ATOM 2243 C CA . VAL A 1 310 ? 46.513 34.445 -46.738 1.00 47.84 310 VAL A CA 1
ATOM 2244 C C . VAL A 1 310 ? 45.389 35.007 -47.607 1.00 47.84 310 VAL A C 1
ATOM 2246 O O . VAL A 1 310 ? 44.681 34.237 -48.237 1.00 47.84 310 VAL A O 1
ATOM 2249 N N . ARG A 1 311 ? 45.246 36.344 -47.647 1.00 46.53 311 ARG A N 1
ATOM 2250 C CA . ARG A 1 311 ? 45.067 37.200 -48.854 1.00 46.53 311 ARG A CA 1
ATOM 2251 C C . ARG A 1 311 ? 44.775 38.663 -48.463 1.00 46.53 311 ARG A C 1
ATOM 2253 O O . ARG A 1 311 ? 43.677 39.169 -48.659 1.00 46.53 311 ARG A O 1
ATOM 2260 N N . ARG A 1 312 ? 45.790 39.379 -47.974 1.00 44.25 312 ARG A N 1
ATOM 2261 C CA . ARG A 1 312 ? 45.939 40.827 -48.215 1.00 44.25 312 ARG A CA 1
ATOM 2262 C C . ARG A 1 312 ? 47.423 41.117 -48.420 1.00 44.25 312 ARG A C 1
ATOM 2264 O O . ARG A 1 312 ? 48.160 41.289 -47.459 1.00 44.25 312 ARG A O 1
ATOM 2271 N N . ARG A 1 313 ? 47.878 41.101 -49.673 1.00 40.72 313 ARG A N 1
ATOM 2272 C CA . ARG A 1 313 ? 49.165 41.690 -50.046 1.00 40.72 313 ARG A CA 1
ATOM 2273 C C . ARG A 1 313 ? 49.016 42.401 -51.391 1.00 40.72 313 ARG A C 1
ATOM 2275 O O . ARG A 1 313 ? 48.617 41.778 -52.368 1.00 40.72 313 ARG A O 1
ATOM 2282 N N . ASN A 1 314 ? 49.246 43.709 -51.312 1.00 41.16 314 ASN A N 1
ATOM 2283 C CA . ASN A 1 314 ? 49.611 44.715 -52.306 1.00 41.16 314 ASN A CA 1
ATOM 2284 C C . ASN A 1 314 ? 49.395 44.419 -53.792 1.00 41.16 314 ASN A C 1
ATOM 2286 O O . ASN A 1 314 ? 49.984 43.502 -54.358 1.00 41.16 314 ASN A O 1
ATOM 2290 N N . ARG A 1 315 ? 48.673 45.338 -54.439 1.00 39.59 315 ARG A N 1
ATOM 2291 C CA . ARG A 1 315 ? 48.890 45.694 -55.839 1.00 39.59 315 ARG A CA 1
ATOM 2292 C C . ARG A 1 315 ? 49.486 47.105 -55.842 1.00 39.59 315 ARG A C 1
ATOM 2294 O O . ARG A 1 315 ? 48.768 48.065 -55.582 1.00 39.59 315 ARG A O 1
ATOM 2301 N N . ASP A 1 316 ? 50.797 47.172 -56.030 1.00 47.38 316 ASP A N 1
ATOM 2302 C CA . ASP A 1 316 ? 51.565 48.400 -56.219 1.00 47.38 316 ASP A CA 1
ATOM 2303 C C . ASP A 1 316 ? 51.454 48.913 -57.670 1.00 47.38 316 ASP A C 1
ATOM 2305 O O . ASP A 1 316 ? 51.292 48.128 -58.607 1.00 47.38 316 ASP A O 1
ATOM 2309 N N . THR A 1 317 ? 51.636 50.233 -57.792 1.00 45.00 317 THR A N 1
ATOM 2310 C CA . THR A 1 317 ? 52.180 51.028 -58.917 1.00 45.00 317 THR A CA 1
ATOM 2311 C C . THR A 1 317 ? 51.363 51.299 -60.198 1.00 45.00 317 THR A C 1
ATOM 2313 O O . THR A 1 317 ? 51.080 50.416 -61.001 1.00 45.00 317 THR A O 1
ATOM 2316 N N . ASP A 1 318 ? 51.091 52.605 -60.328 1.00 45.06 318 ASP A N 1
ATOM 2317 C CA . ASP A 1 318 ? 50.882 53.528 -61.465 1.00 45.06 318 ASP A CA 1
ATOM 2318 C C . ASP A 1 318 ? 51.595 53.169 -62.795 1.00 45.06 318 ASP A C 1
ATOM 2320 O O . ASP A 1 318 ? 52.651 52.525 -62.752 1.00 45.06 318 ASP A O 1
ATOM 2324 N N . PRO A 1 319 ? 51.074 53.597 -63.969 1.00 46.12 319 PRO A N 1
ATOM 2325 C CA . PRO A 1 319 ? 51.438 54.932 -64.480 1.00 46.12 319 PRO A CA 1
ATOM 2326 C C . PRO A 1 319 ? 50.332 55.713 -65.241 1.00 46.12 319 PRO A C 1
ATOM 2328 O O . PRO A 1 319 ? 49.537 55.127 -65.975 1.00 46.12 319 PRO A O 1
ATOM 2331 N N . ASP A 1 320 ? 50.385 57.045 -65.097 1.00 45.25 320 ASP A N 1
ATOM 2332 C CA . ASP A 1 320 ? 50.096 58.133 -66.057 1.00 45.25 320 ASP A CA 1
ATOM 2333 C C . ASP A 1 320 ? 48.993 57.929 -67.123 1.00 45.25 320 ASP A C 1
ATOM 2335 O O . ASP A 1 320 ? 49.204 57.201 -68.088 1.00 45.25 320 ASP A O 1
ATOM 2339 N N . ASP A 1 321 ? 47.905 58.721 -67.066 1.00 43.78 321 ASP A N 1
ATOM 2340 C CA . ASP A 1 321 ? 47.545 59.630 -68.177 1.00 43.78 321 ASP A CA 1
ATOM 2341 C C . ASP A 1 321 ? 46.500 60.713 -67.785 1.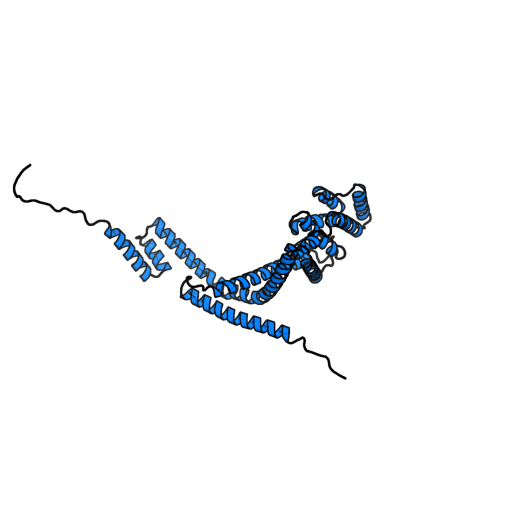00 43.78 321 ASP A C 1
ATOM 2343 O O . ASP A 1 321 ? 45.670 60.563 -66.893 1.00 43.78 321 ASP A O 1
ATOM 2347 N N . HIS A 1 322 ? 46.606 61.833 -68.488 1.00 44.66 322 HIS A N 1
ATOM 2348 C CA . HIS A 1 322 ? 46.117 63.204 -68.374 1.00 44.66 322 HIS A CA 1
ATOM 2349 C C . HIS A 1 322 ? 44.691 63.590 -67.896 1.00 44.66 322 HIS A C 1
ATOM 2351 O O . HIS A 1 322 ? 43.665 63.150 -68.398 1.00 44.66 322 HIS A O 1
ATOM 2357 N N . ARG A 1 323 ? 44.704 64.630 -67.037 1.00 48.31 323 ARG A N 1
ATOM 2358 C CA . ARG A 1 323 ? 44.002 65.946 -67.073 1.00 48.31 323 ARG A CA 1
ATOM 2359 C C . ARG A 1 323 ? 42.618 66.104 -67.744 1.00 48.31 323 ARG A C 1
ATOM 2361 O O . ARG A 1 323 ? 42.504 65.960 -68.956 1.00 48.31 323 ARG A O 1
ATOM 2368 N N . GLN A 1 324 ? 41.754 66.781 -66.968 1.00 42.69 324 GLN A N 1
ATOM 2369 C CA . GLN A 1 324 ? 40.702 67.799 -67.257 1.00 42.69 324 GLN A CA 1
ATOM 2370 C C . GLN A 1 324 ? 39.402 67.345 -66.575 1.00 42.69 324 GLN A C 1
ATOM 2372 O O . GLN A 1 324 ? 39.041 66.188 -66.711 1.00 42.69 324 GLN A O 1
ATOM 2377 N N . GLY A 1 325 ? 38.685 68.112 -65.759 1.00 45.06 325 GLY A N 1
ATOM 2378 C CA . GLY A 1 325 ? 38.458 69.552 -65.674 1.00 45.06 325 GLY A CA 1
ATOM 2379 C C . GLY A 1 325 ? 36.955 69.695 -65.377 1.00 45.06 325 GLY A C 1
ATOM 2380 O O . GLY A 1 325 ? 36.178 69.060 -66.082 1.00 45.06 325 GLY A O 1
ATOM 2381 N N . ASP A 1 326 ? 36.619 70.481 -64.349 1.00 40.53 326 ASP A N 1
ATOM 2382 C CA . ASP A 1 326 ? 35.277 70.881 -63.868 1.00 40.53 326 ASP A CA 1
ATOM 2383 C C . ASP A 1 326 ? 34.316 69.818 -63.288 1.00 40.53 326 ASP A C 1
ATOM 2385 O O . ASP A 1 326 ? 33.941 68.841 -63.972 1.00 40.53 326 ASP A O 1
#

Foldseek 3Di:
DDDDDDDPPPVVVVVVVVLVVVVVVVVVVVVVVVVVCVVPPPDDDDPVNVVVCVLLVLLLVLLVLVVVLLVLQVVLCVVLVVLQVADSVNLQVLLVVLLLQFLDFSSQLSSLLSLLSNLNLNHPVLSSLLSQLLLLCCLVLVHGSNVSSNLLSVCLSPVLVSVVSVVVSPQDDDPVLSVVLVVCVVVVNSVVSSVSVSVSSCVVRNCSRNVNCPDPVNVVSSVVSVVSVVSSVSSNVCVVVVVCCCVVPVVVCVVVVVQQVVLVVQLVCCCVPVNLLDPSNLVSCCSNPNNVRSVVSNVVVVVVVVVPDDDDDDDDDDDDDDDDDD

Radius of gyration: 35.09 Å; chains: 1; bounding box: 78×113×100 Å

pLDDT: mean 76.04, std 23.03, range [28.7, 98.69]

Sequence (326 aa):
MANLNIEIQISARDQASSVLKGIQGSLGAIGGFARGALALGFGAATAAAGALGVGLGISIREAMEAQEVQAQLANVLRSTGGVAGVTADMANELANSLMGVTRFGDEAILSGENMLLTFTNIGKDVFPEATEVMLDMSQALGQDIKSSAIQLGKALQDPIQGVTALRRVGVNFTEDQQKMIESMVESGDLMGAQKFILQELQTEFGGSARAAGETFAGQLDILKNSLLNVAEGIGTALLPIAQDFLQNTILPMLPAIQELAEKFGTLVTTLFKAGPLSSEFGEALGAMFGEETATQIQTIIGRRSAGGHVRRRNRDTDPDDHRQGD

Secondary structure (DSSP, 8-state):
------SSSSHHHHHHHHHHHHHHHHHHHHHHHHHHHHHH-TT---HHHHHHHHHHHHHHHHHHHHHHHHHHHHHHHHHTTTTT---HHHHHHHHHHHHTTSSS-HHHHHHHHHHHHTSTT--TTTHHHHHHHHHHHHHHHT--HHHHHHHHHHHHHSHHHHHHHHHHTT----HHHHHHHHHHHHTT-HHHHHHHHHHHHHHHHTTHHHHHHHSHHHHHHHHHHHHHHHHHHHHHHHHHHHHHHIIIIIHHHHHHHHHHHHHHHHHHHHHHHT-TTSHHHHHHHHHHH-HHHHHHHHHHHHHHHHTTS-----------------